Protein AF-A0A257DEV6-F1 (afdb_monomer_lite)

pLDDT: mean 79.8, std 19.03, range [36.53, 98.0]

Structure (mmCIF, N/CA/C/O backbone):
data_AF-A0A257DEV6-F1
#
_entry.id   AF-A0A257DEV6-F1
#
loop_
_atom_site.group_PDB
_atom_site.id
_atom_site.type_symbol
_atom_site.label_atom_id
_atom_site.label_alt_id
_atom_site.label_comp_id
_atom_site.label_asym_id
_atom_site.label_entity_id
_atom_site.label_seq_id
_atom_site.pdbx_PDB_ins_code
_atom_site.Cartn_x
_atom_site.Cartn_y
_atom_site.Cartn_z
_atom_site.occupancy
_atom_site.B_iso_or_equiv
_atom_site.auth_seq_id
_atom_site.auth_comp_id
_atom_site.auth_asym_id
_atom_site.auth_atom_id
_atom_site.pdbx_PDB_model_num
ATOM 1 N N . MET A 1 1 ? -93.297 -7.953 161.880 1.00 49.50 1 MET A N 1
ATOM 2 C CA . MET A 1 1 ? -92.797 -9.109 161.094 1.00 49.50 1 MET A CA 1
ATOM 3 C C . MET A 1 1 ? -93.550 -9.162 159.768 1.00 49.50 1 MET A C 1
ATOM 5 O O . MET A 1 1 ? -94.759 -8.985 159.812 1.00 49.50 1 MET A O 1
ATOM 9 N N . LYS A 1 2 ? -92.845 -9.468 158.661 1.00 44.66 2 LYS A N 1
ATOM 10 C CA . LYS A 1 2 ? -93.321 -9.728 157.274 1.00 44.66 2 LYS A CA 1
ATOM 11 C C . LYS A 1 2 ? -93.227 -8.573 156.246 1.00 44.66 2 LYS A C 1
ATOM 13 O O . LYS A 1 2 ? -94.240 -8.222 155.668 1.00 44.66 2 LYS A O 1
ATOM 18 N N . SER A 1 3 ? -92.014 -8.096 155.922 1.00 49.62 3 SER A N 1
ATOM 19 C CA . SER A 1 3 ? -91.772 -7.323 154.674 1.00 49.62 3 SER A CA 1
ATOM 20 C C . SER A 1 3 ? -90.394 -7.557 154.021 1.00 49.62 3 SER A C 1
ATOM 22 O O . SER A 1 3 ? -89.829 -6.642 153.441 1.00 49.62 3 SER A O 1
ATOM 24 N N . VAL A 1 4 ? -89.822 -8.771 154.092 1.00 53.00 4 VAL A N 1
ATOM 25 C CA . VAL A 1 4 ? -88.468 -9.063 153.537 1.00 53.00 4 VAL A CA 1
ATOM 26 C C . VAL A 1 4 ? -88.481 -10.173 152.463 1.00 53.00 4 VAL A C 1
ATOM 28 O O . VAL A 1 4 ? -87.459 -10.765 152.155 1.00 53.00 4 VAL A O 1
ATOM 31 N N . ARG A 1 5 ? -89.633 -10.501 151.857 1.00 55.12 5 ARG A N 1
ATOM 32 C CA . ARG A 1 5 ? -89.744 -11.637 150.903 1.00 55.12 5 ARG A CA 1
ATOM 33 C C . ARG A 1 5 ? -90.097 -11.276 149.455 1.00 55.12 5 ARG A C 1
ATOM 35 O O . ARG A 1 5 ? -90.443 -12.172 148.697 1.00 55.12 5 ARG A O 1
ATOM 42 N N . THR A 1 6 ? -89.980 -10.016 149.038 1.00 52.88 6 THR A N 1
ATOM 43 C CA . THR A 1 6 ? -90.336 -9.598 147.661 1.00 52.88 6 THR A CA 1
ATOM 44 C C . THR A 1 6 ? -89.173 -9.071 146.814 1.00 52.88 6 THR A C 1
ATOM 46 O O . THR A 1 6 ? -89.377 -8.770 145.646 1.00 52.88 6 THR A O 1
ATOM 49 N N . TRP A 1 7 ? -87.944 -9.024 147.338 1.00 49.25 7 TRP A N 1
ATOM 50 C CA . TRP A 1 7 ? -86.790 -8.420 146.644 1.00 49.25 7 TRP A CA 1
ATOM 51 C C . TRP A 1 7 ? -85.797 -9.421 146.023 1.00 49.25 7 TRP A C 1
ATOM 53 O O . TRP A 1 7 ? -84.744 -9.021 145.541 1.00 49.25 7 TRP A O 1
ATOM 63 N N . ALA A 1 8 ? -86.113 -10.721 146.009 1.00 49.44 8 ALA A N 1
ATOM 64 C CA . ALA A 1 8 ? -85.216 -11.762 145.483 1.00 49.44 8 ALA A CA 1
ATOM 65 C C . ALA A 1 8 ? -85.619 -12.312 144.098 1.00 49.44 8 ALA A C 1
ATOM 67 O O . ALA A 1 8 ? -84.900 -13.131 143.537 1.00 49.44 8 ALA A O 1
ATOM 68 N N . LEU A 1 9 ? -86.753 -11.880 143.533 1.00 49.94 9 LEU A N 1
ATOM 69 C CA . LEU A 1 9 ? -87.308 -12.455 142.295 1.00 49.94 9 LEU A CA 1
ATOM 70 C C . LEU A 1 9 ? -87.088 -11.605 141.033 1.00 49.94 9 LEU A C 1
ATOM 72 O O . LEU A 1 9 ? -87.397 -12.064 139.941 1.00 49.94 9 LEU A O 1
ATOM 76 N N . THR A 1 10 ? -86.508 -10.409 141.142 1.00 50.47 10 THR A N 1
ATOM 77 C CA . THR A 1 10 ? -86.273 -9.516 139.988 1.00 50.47 10 THR A CA 1
ATOM 78 C C . THR A 1 10 ? -84.844 -9.553 139.435 1.00 50.47 10 THR A C 1
ATOM 80 O O . THR A 1 10 ? -84.596 -8.999 138.369 1.00 50.47 10 THR A O 1
ATOM 83 N N . LEU A 1 11 ? -83.906 -10.253 140.084 1.00 47.25 11 LEU A N 1
ATOM 84 C CA . LEU A 1 11 ? -82.509 -10.374 139.624 1.00 47.25 11 LEU A CA 1
ATOM 85 C C . LEU A 1 11 ? -82.233 -11.608 138.742 1.00 47.25 11 LEU A C 1
ATOM 87 O O . LEU A 1 11 ? -81.140 -11.758 138.207 1.00 47.25 11 LEU A O 1
ATOM 91 N N . MET A 1 12 ? -83.236 -12.465 138.532 1.00 46.38 12 MET A N 1
ATOM 92 C CA . MET A 1 12 ? -83.141 -13.718 137.765 1.00 46.38 12 MET A CA 1
ATOM 93 C C . MET A 1 12 ? -83.789 -13.604 136.369 1.00 46.38 12 MET A C 1
ATOM 95 O O . MET A 1 12 ? -84.330 -14.569 135.848 1.00 46.38 12 MET A O 1
ATOM 99 N N . ALA A 1 13 ? -83.771 -12.412 135.762 1.00 48.38 13 ALA A N 1
ATOM 100 C CA . ALA A 1 13 ? -84.299 -12.179 134.408 1.00 48.38 13 ALA A CA 1
ATOM 101 C C . ALA A 1 13 ? -83.285 -11.542 133.434 1.00 48.38 13 ALA A C 1
ATOM 103 O O . ALA A 1 13 ? -83.572 -11.423 132.248 1.00 48.38 13 ALA A O 1
ATOM 104 N N . VAL A 1 14 ? -82.081 -11.171 133.892 1.00 51.19 14 VAL A N 1
ATOM 105 C CA . VAL A 1 14 ? -81.085 -10.451 133.065 1.00 51.19 14 VAL A CA 1
ATOM 106 C C . VAL A 1 14 ? -79.976 -11.364 132.509 1.00 51.19 14 VAL A C 1
ATOM 108 O O . VAL A 1 14 ? -79.280 -10.991 131.573 1.00 51.19 14 VAL A O 1
ATOM 111 N N . VAL A 1 15 ? -79.839 -12.605 132.990 1.00 51.75 15 VAL A N 1
ATOM 112 C CA . VAL A 1 15 ? -78.738 -13.503 132.569 1.00 51.75 15 VAL A CA 1
ATOM 113 C C . VAL A 1 15 ? -79.081 -14.372 131.343 1.00 51.75 15 VAL A C 1
ATOM 115 O O . VAL A 1 15 ? -78.189 -14.937 130.720 1.00 51.75 15 VAL A O 1
ATOM 118 N N . VAL A 1 16 ? -80.345 -14.434 130.910 1.00 51.66 16 VAL A N 1
ATOM 119 C CA . VAL A 1 16 ? -80.763 -15.306 129.787 1.00 51.66 16 VAL A CA 1
ATOM 120 C C . VAL A 1 16 ? -80.685 -14.618 128.410 1.00 51.66 16 VAL A C 1
ATOM 122 O O . VAL A 1 16 ? -80.772 -15.286 127.386 1.00 51.66 16 VAL A O 1
ATOM 125 N N . PHE A 1 17 ? -80.428 -13.307 128.338 1.00 46.69 17 PHE A N 1
ATOM 126 C CA . PHE A 1 17 ? -80.389 -12.581 127.056 1.00 46.69 17 PHE A CA 1
ATOM 127 C C . PHE A 1 17 ? -78.996 -12.427 126.412 1.00 46.69 17 PHE A C 1
ATOM 129 O O . PHE A 1 17 ? -78.901 -11.870 125.321 1.00 46.69 17 PHE A O 1
ATOM 136 N N . LEU A 1 18 ? -77.914 -12.934 127.023 1.00 51.28 18 LEU A N 1
ATOM 137 C CA . LEU A 1 18 ? -76.540 -12.717 126.526 1.00 51.28 18 LEU A CA 1
ATOM 138 C C . LEU A 1 18 ? -75.912 -13.875 125.721 1.00 51.28 18 LEU A C 1
ATOM 140 O O . LEU A 1 18 ? -74.763 -13.758 125.304 1.00 51.28 18 LEU A O 1
ATOM 144 N N . THR A 1 19 ? -76.620 -14.978 125.452 1.00 51.41 19 THR A N 1
ATOM 145 C CA . THR A 1 19 ? -76.015 -16.176 124.819 1.00 51.41 19 THR A CA 1
ATOM 146 C C . THR A 1 19 ? -76.490 -16.503 123.397 1.00 51.41 19 THR A C 1
ATOM 148 O O . THR A 1 19 ? -76.029 -17.487 122.827 1.00 51.41 19 THR A O 1
ATOM 151 N N . SER A 1 20 ? -77.322 -15.675 122.753 1.00 50.47 20 SER A N 1
ATOM 152 C CA . SER A 1 20 ? -77.795 -15.934 121.371 1.00 50.47 20 SER A CA 1
ATOM 153 C C . SER A 1 20 ? -76.992 -15.244 120.249 1.00 50.47 20 SER A C 1
ATOM 155 O O . SER A 1 20 ? -77.448 -15.188 119.112 1.00 50.47 20 SER A O 1
ATOM 157 N N . GLY A 1 21 ? -75.784 -14.736 120.525 1.00 48.59 21 GLY A N 1
ATOM 158 C CA . GLY A 1 21 ? -74.970 -13.991 119.545 1.00 48.59 21 GLY A CA 1
ATOM 159 C C . GLY A 1 21 ? -73.890 -14.775 118.780 1.00 48.59 21 GLY A C 1
ATOM 160 O O . GLY A 1 21 ? -73.241 -14.200 117.914 1.00 48.59 21 GLY A O 1
ATOM 161 N N . TYR A 1 22 ? -73.656 -16.061 119.066 1.00 50.44 22 TYR A N 1
ATOM 162 C CA . TYR A 1 22 ? -72.450 -16.767 118.581 1.00 50.44 22 TYR A CA 1
ATOM 163 C C . TYR A 1 22 ? -72.621 -17.591 117.289 1.00 50.44 22 TYR A C 1
ATOM 165 O O . TYR A 1 22 ? -71.693 -18.292 116.892 1.00 50.44 22 TYR A O 1
ATOM 173 N N . ALA A 1 23 ? -73.768 -17.522 116.605 1.00 48.78 23 ALA A N 1
ATOM 174 C CA . ALA A 1 23 ? -74.055 -18.397 115.457 1.00 48.78 23 ALA A CA 1
ATOM 175 C C . ALA A 1 23 ? -73.954 -17.737 114.063 1.00 48.78 23 ALA A C 1
ATOM 177 O O . ALA A 1 23 ? -73.998 -18.446 113.060 1.00 48.78 23 ALA A O 1
ATOM 178 N N . SER A 1 24 ? -73.789 -16.414 113.952 1.00 46.34 24 SER A N 1
ATOM 179 C CA . SER A 1 24 ? -73.726 -15.721 112.648 1.00 46.34 24 SER A CA 1
ATOM 180 C C . SER A 1 24 ? -72.309 -15.556 112.076 1.00 46.34 24 SER A C 1
ATOM 182 O O . SER A 1 24 ? -72.166 -15.442 110.858 1.00 46.34 24 SER A O 1
ATOM 184 N N . ALA A 1 25 ? -71.255 -15.662 112.892 1.00 48.34 25 ALA A N 1
ATOM 185 C CA . ALA A 1 25 ? -69.871 -15.427 112.455 1.00 48.34 25 ALA A CA 1
ATOM 186 C C . ALA A 1 25 ? -69.284 -16.520 111.527 1.00 48.34 25 ALA A C 1
ATOM 188 O O . ALA A 1 25 ? -68.349 -16.259 110.779 1.00 48.34 25 ALA A O 1
ATOM 189 N N . GLN A 1 26 ? -69.839 -17.740 111.511 1.00 47.81 26 GLN A N 1
ATOM 190 C CA . GLN A 1 26 ? -69.307 -18.854 110.699 1.00 47.81 26 GLN A CA 1
ATOM 191 C C . GLN A 1 26 ? -69.822 -18.890 109.245 1.00 47.81 26 GLN A C 1
ATOM 193 O O . GLN A 1 26 ? -69.318 -19.661 108.423 1.00 47.81 26 GLN A O 1
ATOM 198 N N . SER A 1 27 ? -70.838 -18.084 108.914 1.00 48.28 27 SER A N 1
ATOM 199 C CA . SER A 1 27 ? -71.457 -18.057 107.577 1.00 48.28 27 SER A CA 1
ATOM 200 C C . SER A 1 27 ? -70.894 -16.955 106.669 1.00 48.28 27 SER A C 1
ATOM 202 O O . SER A 1 27 ? -70.754 -17.172 105.462 1.00 48.28 27 SER A O 1
ATOM 204 N N . GLU A 1 28 ? -70.473 -15.825 107.246 1.00 51.00 28 GLU A N 1
ATOM 205 C CA . GLU A 1 28 ? -69.746 -14.766 106.534 1.00 51.00 28 GLU A CA 1
ATOM 206 C C . GLU A 1 28 ? -68.345 -15.223 106.111 1.00 51.00 28 GLU A C 1
ATOM 208 O O . GLU A 1 28 ? -67.922 -14.922 104.998 1.00 51.00 28 GLU A O 1
ATOM 213 N N . ASP A 1 29 ? -67.682 -16.062 106.909 1.00 54.97 29 ASP A N 1
ATOM 214 C CA . ASP A 1 29 ? -66.336 -16.574 106.620 1.00 54.97 29 ASP A CA 1
ATOM 215 C C . ASP A 1 29 ? -66.304 -17.475 105.362 1.00 54.97 29 ASP A C 1
ATOM 217 O O . ASP A 1 29 ? -65.410 -17.386 104.520 1.00 54.97 29 ASP A O 1
ATOM 221 N N . LYS A 1 30 ? -67.354 -18.285 105.137 1.00 58.78 30 LYS A N 1
ATOM 222 C CA . LYS A 1 30 ? -67.482 -19.143 103.937 1.00 58.78 30 LYS A CA 1
ATOM 223 C C . LYS A 1 30 ? -67.813 -18.355 102.665 1.00 58.78 30 LYS A C 1
ATOM 225 O O . LYS A 1 30 ? -67.391 -18.747 101.572 1.00 58.78 30 LYS A O 1
ATOM 230 N N . ASN A 1 31 ? -68.568 -17.261 102.781 1.00 62.38 31 ASN A N 1
ATOM 231 C CA . ASN A 1 31 ? -68.857 -16.364 101.659 1.00 62.38 31 ASN A CA 1
ATOM 232 C C . ASN A 1 31 ? -67.655 -15.463 101.338 1.00 62.38 31 ASN A C 1
ATOM 234 O O . ASN A 1 31 ? -67.338 -15.292 100.159 1.00 62.38 31 ASN A O 1
ATOM 238 N N . ALA A 1 32 ? -66.923 -14.998 102.354 1.00 63.12 32 ALA A N 1
ATOM 239 C CA . ALA A 1 32 ? -65.641 -14.315 102.204 1.00 63.12 32 ALA A CA 1
ATOM 240 C C . ALA A 1 32 ? -64.592 -15.225 101.540 1.00 63.12 32 ALA A C 1
ATOM 242 O O . ALA A 1 32 ? -63.923 -14.801 100.599 1.00 63.12 32 ALA A O 1
ATOM 243 N N . GLN A 1 33 ? -64.525 -16.511 101.907 1.00 68.38 33 GLN A N 1
ATOM 244 C CA . GLN A 1 33 ? -63.657 -17.493 101.242 1.00 68.38 33 GLN A CA 1
ATOM 245 C C . GLN A 1 33 ? -64.023 -17.733 99.771 1.00 68.38 33 GLN A C 1
ATOM 247 O O . GLN A 1 33 ? -63.140 -17.838 98.919 1.00 68.38 33 GLN A O 1
ATOM 252 N N . LYS A 1 34 ? -65.317 -17.811 99.430 1.00 70.38 34 LYS A N 1
ATOM 253 C CA . LYS A 1 34 ? -65.767 -17.964 98.032 1.00 70.38 34 LYS A CA 1
ATOM 254 C C . LYS A 1 34 ? -65.508 -16.705 97.198 1.00 70.38 34 LYS A C 1
ATOM 256 O O . LYS A 1 34 ? -65.122 -16.832 96.034 1.00 70.38 34 LYS A O 1
ATOM 261 N N . ALA A 1 35 ? -65.683 -15.515 97.775 1.00 74.50 35 ALA A N 1
ATOM 262 C CA . ALA A 1 35 ? -65.333 -14.244 97.143 1.00 74.50 35 ALA A CA 1
ATOM 263 C C . ALA A 1 35 ? -63.814 -14.127 96.926 1.00 74.50 35 ALA A C 1
ATOM 265 O O . ALA A 1 35 ? -63.382 -13.812 95.818 1.00 74.50 35 ALA A O 1
ATOM 266 N N . ALA A 1 36 ? -63.006 -14.506 97.921 1.00 75.88 36 ALA A N 1
ATOM 267 C CA . ALA A 1 36 ? -61.549 -14.562 97.814 1.00 75.88 36 ALA A CA 1
ATOM 268 C C . ALA A 1 36 ? -61.076 -15.568 96.748 1.00 75.88 36 ALA A C 1
ATOM 270 O O . ALA A 1 36 ? -60.164 -15.267 95.982 1.00 75.88 36 ALA A O 1
ATOM 271 N N . ARG A 1 37 ? -61.731 -16.731 96.621 1.00 78.12 37 ARG A N 1
ATOM 272 C CA . ARG A 1 37 ? -61.402 -17.742 95.599 1.00 78.12 37 ARG A CA 1
ATOM 273 C C . ARG A 1 37 ? -61.748 -17.285 94.176 1.00 78.12 37 ARG A C 1
ATOM 275 O O . ARG A 1 37 ? -60.984 -17.549 93.253 1.00 78.12 37 ARG A O 1
ATOM 282 N N . ARG A 1 38 ? -62.865 -16.571 93.982 1.00 78.81 38 ARG A N 1
ATOM 283 C CA . ARG A 1 38 ? -63.210 -15.938 92.690 1.00 78.81 38 ARG A CA 1
ATOM 284 C C . ARG A 1 38 ? -62.251 -14.800 92.342 1.00 78.81 38 ARG A C 1
ATOM 286 O O . ARG A 1 38 ? -61.818 -14.722 91.197 1.00 78.81 38 ARG A O 1
ATOM 293 N N . ALA A 1 39 ? -61.875 -13.982 93.326 1.00 81.88 39 ALA A N 1
ATOM 294 C CA . ALA A 1 39 ? -60.873 -12.936 93.155 1.00 81.88 39 ALA A CA 1
ATOM 295 C C . ALA A 1 39 ? -59.497 -13.524 92.794 1.00 81.88 39 ALA A C 1
ATOM 297 O O . ALA A 1 39 ? -58.850 -13.027 91.879 1.00 81.88 39 ALA A O 1
ATOM 298 N N . GLN A 1 40 ? -59.082 -14.631 93.425 1.00 84.00 40 GLN A N 1
ATOM 299 C CA . GLN A 1 40 ? -57.857 -15.354 93.064 1.00 84.00 40 GLN A CA 1
ATOM 300 C C . GLN A 1 40 ? -57.897 -15.905 91.635 1.00 84.00 40 GLN A C 1
ATOM 302 O O . GLN A 1 40 ? -56.926 -15.725 90.907 1.00 84.00 40 GLN A O 1
ATOM 307 N N . LEU A 1 41 ? -59.005 -16.527 91.213 1.00 86.00 41 LEU A N 1
ATOM 308 C CA . LEU A 1 41 ? -59.167 -17.031 89.842 1.00 86.00 41 LEU A CA 1
ATOM 309 C C . LEU A 1 41 ? -59.136 -15.897 88.807 1.00 86.00 41 LEU A C 1
ATOM 311 O O . LEU A 1 41 ? -58.466 -16.024 87.785 1.00 86.00 41 LEU A O 1
ATOM 315 N N . GLN A 1 42 ? -59.787 -14.762 89.090 1.00 86.00 42 GLN A N 1
ATOM 316 C CA . GLN A 1 42 ? -59.699 -13.568 88.245 1.00 86.00 42 GLN A CA 1
ATOM 317 C C . GLN A 1 42 ? -58.262 -13.042 88.171 1.00 86.00 42 GLN A C 1
ATOM 319 O O . GLN A 1 42 ? -57.763 -12.813 87.073 1.00 86.00 42 GLN A O 1
ATOM 324 N N . MET A 1 43 ? -57.555 -12.941 89.300 1.00 85.31 43 MET A N 1
ATOM 325 C CA . MET A 1 43 ? -56.143 -12.538 89.334 1.00 85.31 43 MET A CA 1
ATOM 326 C C . MET A 1 43 ? -55.244 -13.499 88.546 1.00 85.31 43 MET A C 1
ATOM 328 O O . MET A 1 43 ? -54.293 -13.062 87.901 1.00 85.31 43 MET A O 1
ATOM 332 N N . GLN A 1 44 ? -55.537 -14.801 88.588 1.00 87.62 44 GLN A N 1
ATOM 333 C CA . GLN A 1 44 ? -54.799 -15.828 87.857 1.00 87.62 44 GLN A CA 1
ATOM 334 C C . GLN A 1 44 ? -55.039 -15.710 86.346 1.00 87.62 44 GLN A C 1
ATOM 336 O O . GLN A 1 44 ? -54.072 -15.678 85.592 1.00 87.62 44 GLN A O 1
ATOM 341 N N . SER A 1 45 ? -56.294 -15.526 85.918 1.00 88.38 45 SER A N 1
ATOM 342 C CA . SER A 1 45 ? -56.644 -15.290 84.508 1.00 88.38 45 SER A CA 1
ATOM 343 C C . SER A 1 45 ? -56.058 -13.983 83.965 1.00 88.38 45 SER A C 1
ATOM 345 O O . SER A 1 45 ? -55.542 -13.955 82.853 1.00 88.38 45 SER A O 1
ATOM 347 N N . LEU A 1 46 ? -56.042 -12.917 84.773 1.00 87.38 46 LEU A N 1
ATOM 348 C CA . LEU A 1 46 ? -55.470 -11.628 84.392 1.00 87.38 46 LEU A CA 1
ATOM 349 C C . LEU A 1 46 ? -53.941 -11.708 84.299 1.00 87.38 46 LEU A C 1
ATOM 351 O O . LEU A 1 46 ? -53.353 -11.154 83.377 1.00 87.38 46 LEU A O 1
ATOM 355 N N . ARG A 1 47 ? -53.286 -12.450 85.205 1.00 88.81 47 ARG A N 1
ATOM 356 C CA . ARG A 1 47 ? -51.849 -12.758 85.098 1.00 88.81 47 ARG A CA 1
ATOM 357 C C . ARG A 1 47 ? -51.530 -13.534 83.824 1.00 88.81 47 ARG A C 1
ATOM 359 O O . ARG A 1 47 ? -50.541 -13.217 83.174 1.00 88.81 47 ARG A O 1
ATOM 366 N N . GLN A 1 48 ? -52.364 -14.505 83.465 1.00 91.81 48 GLN A N 1
ATOM 367 C CA . GLN A 1 48 ? -52.210 -15.288 82.240 1.00 91.81 48 GLN A CA 1
ATOM 368 C C . GLN A 1 48 ? -52.366 -14.400 80.996 1.00 91.81 48 GLN A C 1
ATOM 370 O O . GLN A 1 48 ? -51.510 -14.416 80.119 1.00 91.81 48 GLN A O 1
ATOM 375 N N . GLN A 1 49 ? -53.370 -13.520 80.987 1.00 91.12 49 GLN A N 1
ATOM 376 C CA . GLN A 1 49 ? -53.613 -12.567 79.902 1.00 91.12 49 GLN A CA 1
ATOM 377 C C . GLN A 1 49 ? -52.490 -11.519 79.770 1.00 91.12 49 GLN A C 1
ATOM 379 O O . GLN A 1 49 ? -52.115 -11.148 78.660 1.00 91.12 49 GLN A O 1
ATOM 384 N N . VAL A 1 50 ? -51.901 -11.068 80.886 1.00 91.31 50 VAL A N 1
ATOM 385 C CA . VAL A 1 50 ? -50.717 -10.189 80.877 1.00 91.31 50 VAL A CA 1
ATOM 386 C C . VAL A 1 50 ? -49.487 -10.923 80.343 1.00 91.31 50 VAL A C 1
ATOM 388 O O . VAL A 1 50 ? -48.739 -10.333 79.566 1.00 91.31 50 VAL A O 1
ATOM 391 N N . GLN A 1 51 ? -49.283 -12.194 80.704 1.00 92.12 51 GLN A N 1
ATOM 392 C CA . GLN A 1 51 ? -48.187 -13.002 80.160 1.00 92.12 51 GLN A CA 1
ATOM 393 C C . GLN A 1 51 ? -48.345 -13.249 78.655 1.00 92.12 51 GLN A C 1
ATOM 395 O O . GLN A 1 51 ? -47.383 -13.075 77.912 1.00 92.12 51 GLN A O 1
ATOM 400 N N . GLU A 1 52 ? -49.548 -13.582 78.184 1.00 91.81 52 GLU A N 1
ATOM 401 C CA . GLU A 1 52 ? -49.841 -13.747 76.755 1.00 91.81 52 GLU A CA 1
ATOM 402 C C . GLU A 1 52 ? -49.659 -12.435 75.984 1.00 91.81 52 GLU A C 1
ATOM 404 O O . GLU A 1 52 ? -49.036 -12.422 74.924 1.00 91.81 52 GLU A O 1
ATOM 409 N N . ALA A 1 53 ? -50.125 -11.309 76.533 1.00 90.88 53 ALA A N 1
ATOM 410 C CA . ALA A 1 53 ? -49.931 -9.996 75.926 1.00 90.88 53 ALA A CA 1
ATOM 411 C C . ALA A 1 53 ? -48.451 -9.570 75.909 1.00 90.88 53 ALA A C 1
ATOM 413 O O . ALA A 1 53 ? -48.005 -8.963 74.936 1.00 90.88 53 ALA A O 1
ATOM 414 N N . GLN A 1 54 ? -47.674 -9.892 76.950 1.00 90.94 54 GLN A N 1
ATOM 415 C CA . GLN A 1 54 ? -46.225 -9.667 76.968 1.00 90.94 54 GLN A CA 1
ATOM 416 C C . GLN A 1 54 ? -45.505 -10.545 75.939 1.00 90.94 54 GLN A C 1
ATOM 418 O O . GLN A 1 54 ? -44.661 -10.034 75.207 1.00 90.94 54 GLN A O 1
ATOM 423 N N . ALA A 1 55 ? -45.873 -11.823 75.819 1.00 92.31 55 ALA A N 1
ATOM 424 C CA . ALA A 1 55 ? -45.318 -12.725 74.812 1.00 92.31 55 ALA A CA 1
ATOM 425 C C . ALA A 1 55 ? -45.670 -12.279 73.382 1.00 92.31 55 ALA A C 1
ATOM 427 O O . ALA A 1 55 ? -44.811 -12.286 72.503 1.00 92.31 55 ALA A O 1
ATOM 428 N N . ALA A 1 56 ? -46.905 -11.825 73.148 1.00 92.38 56 ALA A N 1
ATOM 429 C CA . ALA A 1 56 ? -47.333 -11.2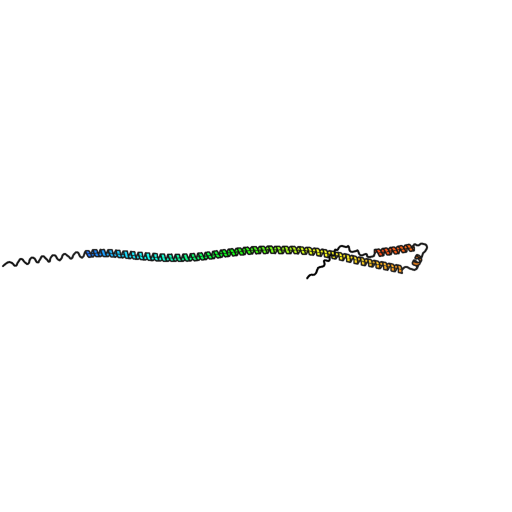88 71.860 1.00 92.38 56 ALA A CA 1
ATOM 430 C C . ALA A 1 56 ? -46.599 -9.985 71.505 1.00 92.38 56 ALA A C 1
ATOM 432 O O . ALA A 1 56 ? -46.172 -9.823 70.364 1.00 92.38 56 ALA A O 1
ATOM 433 N N . LYS A 1 57 ? -46.394 -9.078 72.471 1.00 92.31 57 LYS A N 1
ATOM 434 C CA . LYS A 1 57 ? -45.581 -7.867 72.267 1.00 92.31 57 LYS A CA 1
ATOM 435 C C . LYS A 1 57 ? -44.130 -8.205 71.944 1.00 92.31 57 LYS A C 1
ATOM 437 O O . LYS A 1 57 ? -43.615 -7.685 70.963 1.00 92.31 57 LYS A O 1
ATOM 442 N N . ALA A 1 58 ? -43.517 -9.115 72.701 1.00 93.19 58 ALA A N 1
ATOM 443 C CA . ALA A 1 58 ? -42.153 -9.566 72.441 1.00 93.19 58 ALA A CA 1
ATOM 444 C C . ALA A 1 58 ? -42.017 -10.201 71.047 1.00 93.19 58 ALA A C 1
ATOM 446 O O . ALA A 1 58 ? -41.041 -9.945 70.349 1.00 93.19 58 ALA A O 1
ATOM 447 N N . LYS A 1 59 ? -43.019 -10.973 70.604 1.00 94.56 59 LYS A N 1
ATOM 448 C CA . LYS A 1 59 ? -43.044 -11.552 69.256 1.00 94.56 59 LYS A CA 1
ATOM 449 C C . LYS A 1 59 ? -43.161 -10.482 68.168 1.00 94.56 59 LYS A C 1
ATOM 451 O O . LYS A 1 59 ? -42.397 -10.512 67.218 1.00 94.56 59 LYS A O 1
ATOM 456 N N . VAL A 1 60 ? -44.056 -9.504 68.324 1.00 94.50 60 VAL A N 1
ATOM 457 C CA . VAL A 1 60 ? -44.202 -8.400 67.358 1.00 94.50 60 VAL A CA 1
ATOM 458 C C . VAL A 1 60 ? -42.954 -7.513 67.315 1.00 94.50 60 VAL A C 1
ATOM 460 O O . VAL A 1 60 ? -42.587 -7.033 66.248 1.00 94.50 60 VAL A O 1
ATOM 463 N N . GLU A 1 61 ? -42.297 -7.277 68.451 1.00 93.50 61 GLU A N 1
ATOM 464 C CA . GLU A 1 61 ? -41.024 -6.549 68.499 1.00 93.50 61 GLU A CA 1
ATOM 465 C C . GLU A 1 61 ? -39.898 -7.332 67.810 1.00 93.50 61 GLU A C 1
ATOM 467 O O . GLU A 1 61 ? -39.130 -6.733 67.058 1.00 93.50 61 GLU A O 1
ATOM 472 N N . ALA A 1 62 ? -39.847 -8.657 67.985 1.00 94.44 62 ALA A N 1
ATOM 473 C CA . ALA A 1 62 ? -38.918 -9.523 67.260 1.00 94.44 62 ALA A CA 1
ATOM 474 C C . ALA A 1 62 ? -39.192 -9.524 65.745 1.00 94.44 62 ALA A C 1
ATOM 476 O O . ALA A 1 62 ? -38.270 -9.301 64.964 1.00 94.44 62 ALA A O 1
ATOM 477 N N . ASP A 1 63 ? -40.454 -9.674 65.331 1.00 93.94 63 ASP A N 1
ATOM 478 C CA . ASP A 1 63 ? -40.856 -9.664 63.919 1.00 93.94 63 ASP A CA 1
ATOM 479 C C . ASP A 1 63 ? -40.556 -8.305 63.258 1.00 93.94 63 ASP A C 1
ATOM 481 O O . ASP A 1 63 ? -40.112 -8.251 62.112 1.00 93.94 63 ASP A O 1
ATOM 485 N N . LYS A 1 64 ? -40.750 -7.186 63.976 1.00 94.38 64 LYS A N 1
ATOM 486 C CA . LYS A 1 64 ? -40.368 -5.846 63.497 1.00 94.38 64 LYS A CA 1
ATOM 487 C C . LYS A 1 64 ? -38.862 -5.709 63.328 1.00 94.38 64 LYS A C 1
ATOM 489 O O . LYS A 1 64 ? -38.427 -5.230 62.288 1.00 94.38 64 LYS A O 1
ATOM 494 N N . ALA A 1 65 ? -38.080 -6.145 64.314 1.00 95.38 65 ALA A N 1
ATOM 495 C CA . ALA A 1 65 ? -36.625 -6.106 64.222 1.00 95.38 65 ALA A CA 1
ATOM 496 C C . ALA A 1 65 ? -36.109 -6.958 63.049 1.00 95.38 65 ALA A C 1
ATOM 498 O O . ALA A 1 65 ? -35.179 -6.552 62.352 1.00 95.38 65 ALA A O 1
ATOM 499 N N . GLU A 1 66 ? -36.732 -8.110 62.791 1.00 96.00 66 GLU A N 1
ATOM 500 C CA . GLU A 1 66 ? -36.388 -8.969 61.660 1.00 96.00 66 GLU A CA 1
ATOM 501 C C . GLU A 1 66 ? -36.795 -8.353 60.312 1.00 96.00 66 GLU A C 1
ATOM 503 O O . GLU A 1 66 ? -35.997 -8.352 59.375 1.00 96.00 66 GLU A O 1
ATOM 508 N N . LEU A 1 67 ? -37.988 -7.758 60.214 1.00 95.12 67 LEU A N 1
ATOM 509 C CA . LEU A 1 67 ? -38.429 -7.032 59.019 1.00 95.12 67 LEU A CA 1
ATOM 510 C C . LEU A 1 67 ? -37.550 -5.809 58.728 1.00 95.12 67 LEU A C 1
ATOM 512 O O . LEU A 1 67 ? -37.170 -5.606 57.576 1.00 95.12 67 LEU A O 1
ATOM 516 N N . ASP A 1 68 ? -37.175 -5.031 59.746 1.00 95.12 68 ASP A N 1
ATOM 517 C CA . ASP A 1 68 ? -36.257 -3.896 59.598 1.00 95.12 68 ASP A CA 1
ATOM 518 C C . ASP A 1 68 ? -34.868 -4.366 59.138 1.00 95.12 68 ASP A C 1
ATOM 520 O O . ASP A 1 68 ? -34.266 -3.759 58.246 1.00 95.12 68 ASP A O 1
ATOM 524 N N . ALA A 1 69 ? -34.376 -5.494 59.667 1.00 96.06 69 ALA A N 1
ATOM 525 C CA . ALA A 1 69 ? -33.127 -6.104 59.214 1.00 96.06 69 ALA A CA 1
ATOM 526 C C . ALA A 1 69 ? -33.209 -6.573 57.749 1.00 96.06 69 ALA A C 1
ATOM 528 O O . ALA A 1 69 ? -32.279 -6.339 56.971 1.00 96.06 69 ALA A O 1
ATOM 529 N N . GLN A 1 70 ? -34.324 -7.185 57.339 1.00 95.81 70 GLN A N 1
ATOM 530 C CA . GLN A 1 70 ? -34.555 -7.593 55.951 1.00 95.81 70 GLN A CA 1
ATOM 531 C C . GLN A 1 70 ? -34.671 -6.388 55.008 1.00 95.81 70 GLN A C 1
ATOM 533 O O . GLN A 1 70 ? -34.106 -6.416 53.913 1.00 95.81 70 GLN A O 1
ATOM 538 N N . LEU A 1 71 ? -35.347 -5.315 55.424 1.00 95.06 71 LEU A N 1
ATOM 539 C CA . LEU A 1 71 ? -35.506 -4.096 54.630 1.00 95.06 71 LEU A CA 1
ATOM 540 C C . LEU A 1 71 ? -34.166 -3.371 54.452 1.00 95.06 71 LEU A C 1
ATOM 542 O O . LEU A 1 71 ? -33.837 -2.933 53.346 1.00 95.06 71 LEU A O 1
ATOM 546 N N . ALA A 1 72 ? -33.348 -3.311 55.507 1.00 96.00 72 ALA A N 1
ATOM 547 C CA . ALA A 1 72 ? -31.985 -2.795 55.438 1.00 96.00 72 ALA A CA 1
ATOM 548 C C . ALA A 1 72 ? -31.106 -3.637 54.496 1.00 96.00 72 ALA A C 1
ATOM 550 O O . ALA A 1 72 ? -30.401 -3.083 53.648 1.00 96.00 72 ALA A O 1
ATOM 551 N N . ALA A 1 73 ? -31.192 -4.969 54.582 1.00 96.19 73 ALA A N 1
ATOM 552 C CA . ALA A 1 73 ? -30.459 -5.875 53.700 1.00 96.19 73 ALA A CA 1
ATOM 553 C C . ALA A 1 73 ? -30.888 -5.732 52.229 1.00 96.19 73 ALA A C 1
ATOM 555 O O . ALA A 1 73 ? -30.028 -5.631 51.351 1.00 96.19 73 ALA A O 1
ATOM 556 N N . GLN A 1 74 ? -32.194 -5.659 51.947 1.00 95.75 74 GLN A N 1
ATOM 557 C CA . GLN A 1 74 ? -32.701 -5.430 50.591 1.00 95.75 74 GLN A CA 1
ATOM 558 C C . GLN A 1 74 ? -32.298 -4.058 50.052 1.00 95.75 74 GLN A C 1
ATOM 560 O O . GLN A 1 74 ? -31.874 -3.964 48.903 1.00 95.75 74 GLN A O 1
ATOM 565 N N . THR A 1 75 ? -32.352 -3.006 50.870 1.00 96.31 75 THR A N 1
ATOM 566 C CA . THR A 1 75 ? -31.915 -1.659 50.464 1.00 96.31 75 THR A CA 1
ATOM 567 C C . THR A 1 75 ? -30.426 -1.652 50.115 1.00 96.31 75 THR A C 1
ATOM 569 O O . THR A 1 75 ? -30.021 -1.083 49.100 1.00 96.31 75 THR A O 1
ATOM 572 N N . GLN A 1 76 ? -29.600 -2.350 50.901 1.00 96.31 76 GLN A N 1
ATOM 573 C CA . GLN A 1 76 ? -28.176 -2.494 50.609 1.00 96.31 76 GLN A CA 1
ATOM 574 C C . GLN A 1 76 ? -27.927 -3.297 49.321 1.00 96.31 76 GLN A C 1
ATOM 576 O O . GLN A 1 76 ? -27.046 -2.940 48.536 1.00 96.31 76 GLN A O 1
ATOM 581 N N . GLN A 1 77 ? -28.686 -4.370 49.080 1.00 95.75 77 GLN A N 1
ATOM 582 C CA . GLN A 1 77 ? -28.599 -5.146 47.840 1.00 95.75 77 GLN A CA 1
ATOM 583 C C . GLN A 1 77 ? -29.042 -4.328 46.624 1.00 95.75 77 GLN A C 1
ATOM 585 O O . GLN A 1 77 ? -28.338 -4.333 45.617 1.00 95.75 77 GLN A O 1
ATOM 590 N N . ALA A 1 78 ? -30.142 -3.580 46.726 1.00 95.44 78 ALA A N 1
ATOM 591 C CA . ALA A 1 78 ? -30.622 -2.693 45.672 1.00 95.44 78 ALA A CA 1
ATOM 592 C C . ALA A 1 78 ? -29.581 -1.619 45.325 1.00 95.44 78 ALA A C 1
ATOM 594 O O . ALA A 1 78 ? -29.295 -1.414 44.149 1.00 95.44 78 ALA A O 1
ATOM 595 N N . GLY A 1 79 ? -28.937 -1.010 46.330 1.00 96.69 79 GLY A N 1
ATOM 596 C CA . GLY A 1 79 ? -27.840 -0.062 46.109 1.00 96.69 79 GLY A CA 1
ATOM 597 C C . GLY A 1 79 ? -26.646 -0.692 45.382 1.00 96.69 79 GLY A C 1
ATOM 598 O O . GLY A 1 79 ? -26.158 -0.143 44.398 1.00 96.69 79 GLY A O 1
ATOM 599 N N . ARG A 1 80 ? -26.220 -1.895 45.795 1.00 96.81 80 ARG A N 1
ATOM 600 C CA . ARG A 1 80 ? -25.133 -2.629 45.117 1.00 96.81 80 ARG A CA 1
ATOM 601 C C . ARG A 1 80 ? -25.486 -3.005 43.678 1.00 96.81 80 ARG A C 1
ATOM 603 O O . ARG A 1 80 ? -24.613 -2.961 42.813 1.00 96.81 80 ARG A O 1
ATOM 610 N N . LEU A 1 81 ? -26.734 -3.401 43.429 1.00 96.31 81 LEU A N 1
ATOM 611 C CA . LEU A 1 81 ? -27.221 -3.732 42.091 1.00 96.31 81 LEU A CA 1
ATOM 612 C C . LEU A 1 81 ? -27.296 -2.488 41.202 1.00 96.31 81 LEU A C 1
ATOM 614 O O . LEU A 1 81 ? -26.874 -2.567 40.051 1.00 96.31 81 LEU A O 1
ATOM 618 N N . ASP A 1 82 ? -27.749 -1.345 41.723 1.00 96.81 82 ASP A N 1
ATOM 619 C CA . ASP A 1 82 ? -27.771 -0.081 40.975 1.00 96.81 82 ASP A CA 1
ATOM 620 C C . ASP A 1 82 ? -26.348 0.378 40.619 1.00 96.81 82 ASP A C 1
ATOM 622 O O . ASP A 1 82 ? -26.061 0.698 39.465 1.00 96.81 82 ASP A O 1
ATOM 626 N N . ASP A 1 83 ? -25.408 0.297 41.566 1.00 97.00 83 ASP A N 1
ATOM 627 C CA . ASP A 1 83 ? -23.992 0.587 41.313 1.00 97.00 83 ASP A CA 1
ATOM 628 C C . ASP A 1 83 ? -23.383 -0.359 40.267 1.00 97.00 83 ASP A C 1
ATOM 630 O O . ASP A 1 83 ? -22.625 0.070 39.390 1.00 97.00 83 ASP A O 1
ATOM 634 N N . ALA A 1 84 ? -23.712 -1.652 40.333 1.00 96.56 84 ALA A N 1
ATOM 635 C CA . ALA A 1 84 ? -23.273 -2.636 39.350 1.00 96.56 84 ALA A CA 1
ATOM 636 C C . ALA A 1 84 ? -23.867 -2.351 37.961 1.00 96.56 84 ALA A C 1
ATOM 638 O O . ALA A 1 84 ? -23.139 -2.411 36.970 1.00 96.56 84 ALA A O 1
ATOM 639 N N . LEU A 1 85 ? -25.147 -1.974 37.880 1.00 96.62 85 LEU A N 1
ATOM 640 C CA . LEU A 1 85 ? -25.826 -1.608 36.635 1.00 96.62 85 LEU A CA 1
ATOM 641 C C . LEU A 1 85 ? -25.216 -0.342 36.015 1.00 96.62 85 LEU A C 1
ATOM 643 O O . LEU A 1 85 ? -24.955 -0.293 34.809 1.00 96.62 85 LEU A O 1
ATOM 647 N N . ARG A 1 86 ? -24.922 0.678 36.829 1.00 97.12 86 ARG A N 1
ATOM 648 C CA . ARG A 1 86 ? -24.238 1.904 36.384 1.00 97.12 86 ARG A CA 1
ATOM 649 C C . ARG A 1 86 ? -22.847 1.605 35.832 1.00 97.12 86 ARG A C 1
ATOM 651 O O . ARG A 1 86 ? -22.493 2.100 34.765 1.00 97.12 86 ARG A O 1
ATOM 658 N N . LYS A 1 87 ? -22.073 0.748 36.502 1.00 97.12 87 LYS A N 1
ATOM 659 C CA . LYS A 1 87 ? -20.754 0.317 36.007 1.00 97.12 87 LYS A CA 1
ATOM 660 C C . LYS A 1 87 ? -20.865 -0.504 34.724 1.00 97.12 87 LYS A C 1
ATOM 662 O O . LYS A 1 87 ? -20.137 -0.239 33.772 1.00 97.12 87 LYS A O 1
ATOM 667 N N . ALA A 1 88 ? -21.788 -1.462 34.668 1.00 96.50 88 ALA A N 1
ATOM 668 C CA . ALA A 1 88 ? -21.996 -2.304 33.494 1.00 96.50 88 ALA A CA 1
ATOM 669 C C . ALA A 1 88 ? -22.434 -1.482 32.273 1.00 96.50 88 ALA A C 1
ATOM 671 O O . ALA A 1 88 ? -21.877 -1.648 31.190 1.00 96.50 88 ALA A O 1
ATOM 672 N N . SER A 1 89 ? -23.369 -0.546 32.451 1.00 96.81 89 SER A N 1
ATOM 673 C CA . SER A 1 89 ? -23.805 0.362 31.382 1.00 96.81 89 SER A CA 1
ATOM 674 C C . SER A 1 89 ? -22.701 1.328 30.941 1.00 96.81 89 SER A C 1
ATOM 676 O O . SER A 1 89 ? -22.552 1.573 29.744 1.00 96.81 89 SER A O 1
ATOM 678 N N . GLY A 1 90 ? -21.879 1.828 31.870 1.00 97.38 90 GLY A N 1
ATOM 679 C CA . GLY A 1 90 ? -20.682 2.609 31.548 1.00 97.38 90 GLY A CA 1
ATOM 680 C C . GLY A 1 90 ? -19.677 1.817 30.706 1.00 97.38 90 GLY A C 1
ATOM 681 O O . GLY A 1 90 ? -19.224 2.298 29.669 1.00 97.38 90 GLY A O 1
ATOM 682 N N . ASN A 1 91 ? -19.395 0.574 31.101 1.00 97.12 91 ASN A N 1
ATOM 683 C CA . ASN A 1 91 ? -18.490 -0.319 30.377 1.00 97.12 91 ASN A CA 1
ATOM 684 C C . ASN A 1 91 ? -19.026 -0.692 28.990 1.00 97.12 91 ASN A C 1
ATOM 686 O O . ASN A 1 91 ? -18.252 -0.744 28.036 1.00 97.12 91 ASN A O 1
ATOM 690 N N . LEU A 1 92 ? -20.338 -0.919 28.858 1.00 97.12 92 LEU A N 1
ATOM 691 C CA . LEU A 1 92 ? -20.967 -1.213 27.571 1.00 97.12 92 LEU A CA 1
ATOM 692 C C . LEU A 1 92 ? -20.803 -0.037 26.603 1.00 97.12 92 LEU A C 1
ATOM 694 O O . LEU A 1 92 ? -20.306 -0.230 25.498 1.00 97.12 92 LEU A O 1
ATOM 698 N N . ARG A 1 93 ? -21.105 1.189 27.049 1.00 97.19 93 ARG A N 1
ATOM 699 C CA . ARG A 1 93 ? -20.910 2.405 26.241 1.00 97.19 93 ARG A CA 1
ATOM 700 C C . ARG A 1 93 ? -19.447 2.609 25.855 1.00 97.19 93 ARG A C 1
ATOM 702 O O . ARG A 1 93 ? -19.154 2.926 24.707 1.00 97.19 93 ARG A O 1
ATOM 709 N N . ALA A 1 94 ? -18.518 2.403 26.789 1.00 97.06 94 ALA A N 1
ATOM 710 C CA . ALA A 1 94 ? -17.089 2.490 26.496 1.00 97.06 94 ALA A CA 1
ATOM 711 C C . ALA A 1 94 ? -16.658 1.444 25.452 1.00 97.06 94 ALA A C 1
ATOM 713 O O . ALA A 1 94 ? -15.897 1.758 24.538 1.00 97.06 94 ALA A O 1
ATOM 714 N N . SER A 1 95 ? -17.183 0.218 25.549 1.00 96.06 95 SER A N 1
ATOM 715 C CA . SER A 1 95 ? -16.922 -0.851 24.583 1.00 96.06 95 SER A CA 1
ATOM 716 C C . SER A 1 95 ? -17.500 -0.540 23.201 1.00 96.06 95 SER A C 1
ATOM 718 O O . SER A 1 95 ? -16.825 -0.762 22.199 1.00 96.06 95 SER A O 1
ATOM 720 N N . GLU A 1 96 ? -18.706 0.023 23.127 1.00 96.88 96 GLU A N 1
ATOM 721 C CA . GLU A 1 96 ? -19.326 0.463 21.872 1.00 96.88 96 GLU A CA 1
ATOM 722 C C . GLU A 1 96 ? -18.515 1.574 21.199 1.00 96.88 96 GLU A C 1
ATOM 724 O O . GLU A 1 96 ? -18.233 1.493 20.004 1.00 96.88 96 GLU A O 1
ATOM 729 N N . VAL A 1 97 ? -18.065 2.575 21.963 1.00 97.56 97 VAL A N 1
ATOM 730 C CA . VAL A 1 97 ? -17.190 3.639 21.447 1.00 97.56 97 VAL A CA 1
ATOM 731 C C . VAL A 1 97 ? -15.874 3.056 20.933 1.00 97.56 97 VAL A C 1
ATOM 733 O O . VAL A 1 97 ? -15.466 3.376 19.817 1.00 97.56 97 VAL A O 1
ATOM 736 N N . ALA A 1 98 ? -15.238 2.160 21.693 1.00 97.12 98 ALA A N 1
ATOM 737 C CA . ALA A 1 98 ? -14.006 1.500 21.269 1.00 97.12 98 ALA A CA 1
ATOM 738 C C . ALA A 1 98 ? -14.212 0.655 19.999 1.00 97.12 98 ALA A C 1
ATOM 740 O O . ALA A 1 98 ? -13.392 0.708 19.085 1.00 97.12 98 ALA A O 1
ATOM 741 N N . ARG A 1 99 ? -15.329 -0.079 19.892 1.00 97.25 99 ARG A N 1
ATOM 742 C CA . ARG A 1 99 ? -15.680 -0.840 18.682 1.00 97.25 99 ARG A CA 1
ATOM 743 C C . ARG A 1 99 ? -15.881 0.067 17.478 1.00 97.25 99 ARG A C 1
ATOM 745 O O . ARG A 1 99 ? -15.350 -0.237 16.418 1.00 97.25 99 ARG A O 1
ATOM 752 N N . ASN A 1 100 ? -16.595 1.177 17.636 1.00 97.25 100 ASN A N 1
ATOM 753 C CA . ASN A 1 100 ? -16.819 2.127 16.548 1.00 97.25 100 ASN A CA 1
ATOM 754 C C . ASN A 1 100 ? -15.511 2.788 16.097 1.00 97.25 100 ASN A C 1
ATOM 756 O O . ASN A 1 100 ? -15.276 2.926 14.898 1.00 97.25 100 ASN A O 1
ATOM 760 N N . GLN A 1 101 ? -14.625 3.130 17.036 1.00 97.50 101 GLN A N 1
ATOM 761 C CA . GLN A 1 101 ? -13.291 3.641 16.716 1.00 97.50 101 GLN A CA 1
ATOM 762 C C . GLN A 1 101 ? -12.469 2.606 15.941 1.00 97.50 101 GLN A C 1
ATOM 764 O O . GLN A 1 101 ? -11.928 2.938 14.888 1.00 97.50 101 GLN A O 1
ATOM 769 N N . MET A 1 102 ? -12.440 1.349 16.391 1.00 96.25 102 MET A N 1
ATOM 770 C CA . MET A 1 102 ? -11.740 0.269 15.687 1.00 96.25 102 MET A CA 1
ATOM 771 C C . MET A 1 102 ? -12.345 -0.021 14.308 1.00 96.25 102 MET A C 1
ATOM 773 O O . MET A 1 102 ? -11.616 -0.214 13.344 1.00 96.25 102 MET A O 1
ATOM 777 N N . ALA A 1 103 ? -13.671 0.002 14.171 1.00 97.25 103 ALA A N 1
ATOM 778 C CA . ALA A 1 103 ? -14.323 -0.152 12.873 1.00 97.25 103 ALA A CA 1
ATOM 779 C C . ALA A 1 103 ? -13.941 0.991 11.918 1.00 97.25 103 ALA A C 1
ATOM 781 O O . ALA A 1 103 ? -13.648 0.755 10.747 1.00 97.25 103 ALA A O 1
ATOM 782 N N . SER A 1 104 ? -13.884 2.228 12.424 1.00 97.06 104 SER A N 1
ATOM 783 C CA . SER A 1 104 ? -13.466 3.382 11.625 1.00 97.06 104 SER A CA 1
ATOM 784 C C . SER A 1 104 ? -11.984 3.335 11.236 1.00 97.06 104 SER A C 1
ATOM 786 O O . SER A 1 104 ? -11.650 3.694 10.107 1.00 97.06 104 SER A O 1
ATOM 788 N N . SER A 1 105 ? -11.101 2.853 12.120 1.00 97.44 105 SER A N 1
ATOM 789 C CA . SER A 1 105 ? -9.674 2.714 11.821 1.00 97.44 105 SER A CA 1
ATOM 790 C C . SER A 1 105 ? -9.419 1.597 10.814 1.00 97.44 105 SER A C 1
ATOM 792 O O . SER A 1 105 ? -8.645 1.804 9.885 1.00 97.44 105 SER A O 1
ATOM 794 N N . ILE A 1 106 ? -10.120 0.463 10.924 1.00 97.88 106 ILE A N 1
ATOM 795 C CA . ILE A 1 106 ? -10.077 -0.616 9.927 1.00 97.88 106 ILE A CA 1
ATOM 796 C C . ILE A 1 106 ? -10.518 -0.083 8.562 1.00 97.88 106 ILE A C 1
ATOM 798 O O . ILE A 1 106 ? -9.771 -0.212 7.598 1.00 97.88 106 ILE A O 1
ATOM 802 N N . ALA A 1 107 ? -11.661 0.604 8.482 1.00 97.56 107 ALA A N 1
ATOM 803 C CA . ALA A 1 107 ? -12.143 1.171 7.222 1.00 97.56 107 ALA A CA 1
ATOM 804 C C . ALA A 1 107 ? -11.172 2.211 6.625 1.00 97.56 107 ALA A C 1
ATOM 806 O O . ALA A 1 107 ? -11.012 2.296 5.406 1.00 97.56 107 ALA A O 1
ATOM 807 N N . ALA A 1 108 ? -10.510 3.014 7.464 1.00 97.56 108 ALA A N 1
ATOM 808 C CA . ALA A 1 108 ? -9.489 3.959 7.016 1.00 97.56 108 ALA A CA 1
ATOM 809 C C . ALA A 1 108 ? -8.236 3.243 6.484 1.00 97.56 108 ALA A C 1
ATOM 811 O O . ALA A 1 108 ? -7.738 3.602 5.417 1.00 97.56 108 ALA A O 1
ATOM 812 N N . LEU A 1 109 ? -7.761 2.210 7.184 1.00 97.69 109 LEU A N 1
ATOM 813 C CA . LEU A 1 109 ? -6.611 1.404 6.770 1.00 97.69 109 LEU A CA 1
ATOM 814 C C . LEU A 1 109 ? -6.889 0.630 5.479 1.00 97.69 109 LEU A C 1
ATOM 816 O O . LEU A 1 109 ? -6.028 0.573 4.607 1.00 97.69 109 LEU A O 1
ATOM 820 N N . GLU A 1 110 ? -8.092 0.080 5.315 1.00 97.44 110 GLU A N 1
ATOM 821 C CA . GLU A 1 110 ? -8.506 -0.589 4.079 1.00 97.44 110 GLU A CA 1
ATOM 822 C C . GLU A 1 110 ? -8.491 0.371 2.885 1.00 97.44 110 GLU A C 1
ATOM 824 O O . GLU A 1 110 ? -7.976 0.018 1.823 1.00 97.44 110 GLU A O 1
ATOM 829 N N . ARG A 1 111 ? -8.978 1.608 3.063 1.00 97.75 111 ARG A N 1
ATOM 830 C CA . ARG A 1 111 ? -8.885 2.651 2.027 1.00 97.75 111 ARG A CA 1
ATOM 831 C C . ARG A 1 111 ? -7.439 3.005 1.707 1.00 97.75 111 ARG A C 1
ATOM 833 O O . ARG A 1 111 ? -7.083 3.051 0.535 1.00 97.75 111 ARG A O 1
ATOM 840 N N . GLN A 1 112 ? -6.599 3.201 2.722 1.00 97.62 112 GLN A N 1
ATOM 841 C CA . GLN A 1 112 ? -5.177 3.487 2.514 1.00 97.62 112 GLN A CA 1
ATOM 842 C C . GLN A 1 112 ? -4.470 2.351 1.774 1.00 97.62 112 GLN A C 1
ATOM 844 O O . GLN A 1 112 ? -3.683 2.611 0.868 1.00 97.62 112 GLN A O 1
ATOM 849 N N . LEU A 1 113 ? -4.775 1.097 2.113 1.00 98.00 113 LEU A N 1
ATOM 850 C CA . LEU A 1 113 ? -4.215 -0.067 1.437 1.00 98.00 113 LEU A CA 1
ATOM 851 C C . LEU A 1 113 ? -4.680 -0.145 -0.021 1.00 98.00 113 LEU A C 1
ATOM 853 O O . LEU A 1 113 ? -3.870 -0.431 -0.900 1.00 98.00 113 LEU A O 1
ATOM 857 N N . ALA A 1 114 ? -5.963 0.107 -0.287 1.00 97.62 114 ALA A N 1
ATOM 858 C CA . ALA A 1 114 ? -6.505 0.129 -1.643 1.00 97.62 114 ALA A CA 1
ATOM 859 C C . ALA A 1 114 ? -5.863 1.240 -2.486 1.00 97.62 114 ALA A C 1
ATOM 861 O O . ALA A 1 114 ? -5.388 0.974 -3.588 1.00 97.62 114 ALA A O 1
ATOM 862 N N . GLU A 1 115 ? -5.762 2.456 -1.944 1.00 97.88 115 GLU A N 1
ATOM 863 C CA . GLU A 1 115 ? -5.087 3.574 -2.606 1.00 97.88 115 GLU A CA 1
ATOM 864 C C . GLU A 1 115 ? -3.603 3.288 -2.848 1.00 97.88 115 GLU A C 1
ATOM 866 O O . GLU A 1 115 ? -3.084 3.593 -3.919 1.00 97.88 115 GLU A O 1
ATOM 871 N N . GLN A 1 116 ? -2.905 2.697 -1.877 1.00 97.81 116 GLN A N 1
ATOM 872 C CA . GLN A 1 116 ? -1.492 2.360 -2.020 1.00 97.81 116 GLN A CA 1
ATOM 873 C C . GLN A 1 116 ? -1.278 1.310 -3.110 1.00 97.81 116 GLN A C 1
ATOM 875 O O . GLN A 1 116 ? -0.378 1.482 -3.928 1.00 97.81 116 GLN A O 1
ATOM 880 N N . LYS A 1 117 ? -2.114 0.263 -3.144 1.00 97.62 117 LYS A N 1
ATOM 881 C CA . LYS A 1 117 ? -2.079 -0.763 -4.194 1.00 97.62 117 LYS A CA 1
ATOM 882 C C . LYS A 1 117 ? -2.335 -0.159 -5.569 1.00 97.62 117 LYS A C 1
ATOM 884 O O . LYS A 1 117 ? -1.564 -0.390 -6.491 1.00 97.62 117 LYS A O 1
ATOM 889 N N . GLN A 1 118 ? -3.356 0.684 -5.687 1.00 97.94 118 GLN A N 1
ATOM 890 C CA . GLN A 1 118 ? -3.659 1.345 -6.950 1.00 97.94 118 GLN A CA 1
ATOM 891 C C . GLN A 1 118 ? -2.501 2.242 -7.408 1.00 97.94 118 GLN A C 1
ATOM 893 O O . GLN A 1 118 ? -2.075 2.158 -8.555 1.00 97.94 118 GLN A O 1
ATOM 898 N N . ARG A 1 119 ? -1.912 3.033 -6.501 1.00 97.75 119 ARG A N 1
ATOM 899 C CA . ARG A 1 119 ? -0.733 3.858 -6.814 1.00 97.75 119 ARG A CA 1
ATOM 900 C C . ARG A 1 119 ? 0.476 3.019 -7.218 1.00 97.75 119 ARG A C 1
ATOM 902 O O . ARG A 1 119 ? 1.213 3.431 -8.110 1.00 97.75 119 ARG A O 1
ATOM 909 N N . SER A 1 120 ? 0.711 1.875 -6.570 1.00 96.44 120 SER A N 1
ATOM 910 C CA . SER A 1 120 ? 1.809 0.985 -6.958 1.00 96.44 120 SER A CA 1
ATOM 911 C C . SER A 1 120 ? 1.571 0.357 -8.325 1.00 96.44 120 SER A C 1
ATOM 913 O O . SER A 1 120 ? 2.498 0.319 -9.129 1.00 96.44 120 SER A O 1
ATOM 915 N N . ASP A 1 121 ? 0.344 -0.069 -8.616 1.00 97.44 121 ASP A N 1
ATOM 916 C CA . ASP A 1 121 ? -0.015 -0.669 -9.901 1.00 97.44 121 ASP A CA 1
ATOM 917 C C . ASP A 1 121 ? 0.094 0.360 -11.034 1.00 97.44 121 ASP A C 1
ATOM 919 O O . ASP A 1 121 ? 0.691 0.078 -12.075 1.00 97.44 121 ASP A O 1
ATOM 923 N N . ASP A 1 122 ? -0.375 1.589 -10.805 1.00 97.75 122 ASP A N 1
ATOM 924 C CA . ASP A 1 122 ? -0.240 2.697 -11.752 1.00 97.75 122 ASP A CA 1
ATOM 925 C C . ASP A 1 122 ? 1.232 3.050 -12.006 1.00 97.75 122 ASP A C 1
ATOM 927 O O . ASP A 1 122 ? 1.639 3.234 -13.158 1.00 97.75 122 ASP A O 1
ATOM 931 N N . ALA A 1 123 ? 2.057 3.101 -10.955 1.00 97.38 123 ALA A N 1
ATOM 932 C CA . ALA A 1 123 ? 3.490 3.360 -11.076 1.00 97.38 123 ALA A CA 1
ATOM 933 C C . ALA A 1 123 ? 4.211 2.239 -11.841 1.00 97.38 123 ALA A C 1
ATOM 935 O O . ALA A 1 123 ? 5.042 2.519 -12.709 1.00 97.38 123 ALA A O 1
ATOM 936 N N . LEU A 1 124 ? 3.873 0.974 -11.575 1.00 97.62 124 LEU A N 1
ATOM 937 C CA . LEU A 1 124 ? 4.406 -0.173 -12.313 1.00 97.62 124 LEU A CA 1
ATOM 938 C C . LEU A 1 124 ? 3.987 -0.125 -13.785 1.00 97.62 124 LEU A C 1
ATOM 940 O O . LEU A 1 124 ? 4.829 -0.306 -14.664 1.00 97.62 124 LEU A O 1
ATOM 944 N N . ALA A 1 125 ? 2.725 0.194 -14.075 1.00 97.69 125 ALA A N 1
ATOM 945 C CA . ALA A 1 125 ? 2.228 0.332 -15.440 1.00 97.69 125 ALA A CA 1
ATOM 946 C C . ALA A 1 125 ? 2.885 1.505 -16.189 1.00 97.69 125 ALA A C 1
ATOM 948 O O . ALA A 1 125 ? 3.144 1.420 -17.391 1.00 97.69 125 ALA A O 1
ATOM 949 N N . GLN A 1 126 ? 3.167 2.620 -15.511 1.00 97.75 126 GLN A N 1
ATOM 950 C CA . GLN A 1 126 ? 3.943 3.725 -16.085 1.00 97.75 126 GLN A CA 1
ATOM 951 C C . GLN A 1 126 ? 5.378 3.293 -16.395 1.00 97.75 126 GLN A C 1
ATOM 953 O O . GLN A 1 126 ? 5.830 3.473 -17.523 1.00 97.75 126 GLN A O 1
ATOM 958 N N . LYS A 1 127 ? 6.064 2.643 -15.448 1.00 96.88 127 LYS A N 1
ATOM 959 C CA . LYS A 1 127 ? 7.441 2.167 -15.645 1.00 96.88 127 LYS A CA 1
ATOM 960 C C . LYS A 1 127 ? 7.552 1.112 -16.741 1.00 96.88 127 LYS A C 1
ATOM 962 O O . LYS A 1 127 ? 8.497 1.158 -17.521 1.00 96.88 127 LYS A O 1
ATOM 967 N N . ALA A 1 128 ? 6.580 0.209 -16.850 1.00 97.44 128 ALA A N 1
ATOM 968 C CA . ALA A 1 128 ? 6.515 -0.756 -17.943 1.00 97.44 128 ALA A CA 1
ATOM 969 C C . ALA A 1 128 ? 6.413 -0.052 -19.307 1.00 97.44 128 ALA A C 1
ATOM 971 O O . ALA A 1 128 ? 7.185 -0.355 -20.215 1.00 97.44 128 ALA A O 1
ATOM 972 N N . ARG A 1 129 ? 5.536 0.955 -19.431 1.00 97.38 129 ARG A N 1
ATOM 973 C CA . ARG A 1 129 ? 5.399 1.756 -20.660 1.00 97.38 129 ARG A CA 1
ATOM 974 C C . ARG A 1 129 ? 6.673 2.531 -21.001 1.00 97.38 129 ARG A C 1
ATOM 976 O O . ARG A 1 129 ? 7.082 2.539 -22.159 1.00 97.38 129 ARG A O 1
ATOM 983 N N . GLU A 1 130 ? 7.317 3.146 -20.011 1.00 97.00 130 GLU A N 1
ATOM 984 C CA . GLU A 1 130 ? 8.602 3.836 -20.193 1.00 97.00 130 GLU A CA 1
ATOM 985 C C . GLU A 1 130 ? 9.699 2.875 -20.679 1.00 97.00 130 GLU A C 1
ATOM 987 O O . GLU A 1 130 ? 10.433 3.192 -21.615 1.00 97.00 130 GLU A O 1
ATOM 992 N N . LEU A 1 131 ? 9.792 1.677 -20.092 1.00 97.50 131 LEU A N 1
ATOM 993 C CA . LEU A 1 131 ? 10.767 0.655 -20.484 1.00 97.50 131 LEU A CA 1
ATOM 994 C C . LEU A 1 131 ? 10.523 0.128 -21.899 1.00 97.50 131 LEU A C 1
ATOM 996 O O . LEU A 1 131 ? 11.480 -0.072 -22.650 1.00 97.50 131 LEU A O 1
ATOM 1000 N N . GLU A 1 132 ? 9.266 -0.075 -22.288 1.00 97.12 132 GLU A N 1
ATOM 1001 C CA . GLU A 1 132 ? 8.922 -0.462 -23.655 1.00 97.12 132 GLU A CA 1
ATOM 1002 C C . GLU A 1 132 ? 9.327 0.620 -24.659 1.00 97.12 132 GLU A C 1
ATOM 1004 O O . GLU A 1 132 ? 9.951 0.311 -25.676 1.00 97.12 132 GLU A O 1
ATOM 1009 N N . GLN A 1 133 ? 9.028 1.888 -24.369 1.00 97.12 133 GLN A N 1
ATOM 1010 C CA . GLN A 1 133 ? 9.421 3.017 -25.216 1.00 97.12 133 GLN A CA 1
ATOM 1011 C C . GLN A 1 133 ? 10.941 3.136 -25.332 1.00 97.12 133 GLN A C 1
ATOM 1013 O O . GLN A 1 133 ? 11.468 3.253 -26.438 1.00 97.12 133 GLN A O 1
ATOM 1018 N N . TYR A 1 134 ? 11.651 3.042 -24.207 1.00 96.88 134 TYR A N 1
ATOM 1019 C CA . TYR A 1 134 ? 13.108 3.083 -24.182 1.00 96.88 134 TYR A CA 1
ATOM 1020 C C . TYR A 1 134 ? 13.719 1.934 -24.991 1.00 96.88 134 TYR A C 1
ATOM 1022 O O . TYR A 1 134 ? 14.647 2.137 -25.771 1.00 96.88 134 TYR A O 1
ATOM 1030 N N . THR A 1 135 ? 13.166 0.728 -24.855 1.00 96.56 135 THR A N 1
ATOM 1031 C CA . THR A 1 135 ? 13.631 -0.455 -25.588 1.00 96.56 135 THR A CA 1
ATOM 1032 C C . THR A 1 135 ? 13.399 -0.312 -27.090 1.00 96.56 135 THR A C 1
ATOM 1034 O O . THR A 1 135 ? 14.289 -0.636 -27.874 1.00 96.56 135 THR A O 1
ATOM 1037 N N . ARG A 1 136 ? 12.240 0.217 -27.508 1.00 96.88 136 ARG A N 1
ATOM 1038 C CA . ARG A 1 136 ? 11.955 0.515 -28.922 1.00 96.88 136 ARG A CA 1
ATOM 1039 C C . ARG A 1 136 ? 12.953 1.520 -29.484 1.00 96.88 136 ARG A C 1
ATOM 1041 O O . ARG A 1 136 ? 13.595 1.222 -30.486 1.00 96.88 136 ARG A O 1
ATOM 1048 N N . LEU A 1 137 ? 13.156 2.640 -28.789 1.00 97.19 137 LEU A N 1
ATOM 1049 C CA . LEU A 1 137 ? 14.109 3.668 -29.203 1.00 97.19 137 LEU A CA 1
ATOM 1050 C C . LEU A 1 137 ? 15.533 3.106 -29.303 1.00 97.19 137 LEU A C 1
ATOM 1052 O O . LEU A 1 137 ? 16.233 3.351 -30.283 1.00 97.19 137 LEU A O 1
ATOM 1056 N N . ARG A 1 138 ? 15.957 2.307 -28.317 1.00 97.06 138 ARG A N 1
ATOM 1057 C CA . ARG A 1 138 ? 17.279 1.674 -28.324 1.00 97.06 138 ARG A CA 1
ATOM 1058 C C . ARG A 1 138 ? 17.439 0.706 -29.493 1.00 97.06 138 ARG A C 1
ATOM 1060 O O . ARG A 1 138 ? 18.495 0.691 -30.116 1.00 97.06 138 ARG A O 1
ATOM 1067 N N . ASN A 1 139 ? 16.415 -0.086 -29.805 1.00 96.69 139 ASN A N 1
ATOM 1068 C CA . ASN A 1 139 ? 16.448 -1.013 -30.937 1.00 96.69 139 ASN A CA 1
ATOM 1069 C C . ASN A 1 139 ? 16.502 -0.270 -32.278 1.00 96.69 139 ASN A C 1
ATOM 1071 O O . ASN A 1 139 ? 17.258 -0.665 -33.162 1.00 96.69 139 ASN A O 1
ATOM 1075 N N . GLU A 1 140 ? 15.749 0.822 -32.424 1.00 96.75 140 GLU A N 1
ATOM 1076 C CA . GLU A 1 140 ? 15.792 1.673 -33.618 1.00 96.75 140 GLU A CA 1
ATOM 1077 C C . GLU A 1 140 ? 17.172 2.309 -33.807 1.00 96.75 140 GLU A C 1
ATOM 1079 O O . GLU A 1 140 ? 17.733 2.233 -34.901 1.00 96.75 140 GLU A O 1
ATOM 1084 N N . GLN A 1 141 ? 17.758 2.863 -32.742 1.00 96.38 141 GLN A N 1
ATOM 1085 C CA . GLN A 1 141 ? 19.115 3.416 -32.774 1.00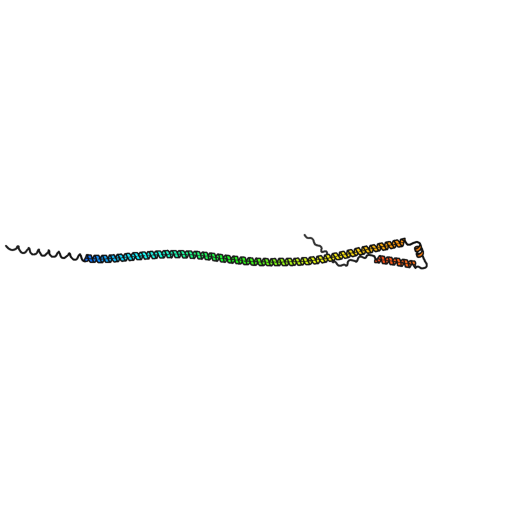 96.38 141 GLN A CA 1
ATOM 1086 C C . GLN A 1 141 ? 20.155 2.348 -33.114 1.00 96.38 141 GLN A C 1
ATOM 1088 O O . GLN A 1 141 ? 21.023 2.578 -33.953 1.00 96.38 141 GLN A O 1
ATOM 1093 N N . GLN A 1 142 ? 20.055 1.164 -32.507 1.00 96.88 142 GLN A N 1
ATOM 1094 C CA . GLN A 1 142 ? 20.962 0.054 -32.787 1.00 96.88 142 GLN A CA 1
ATOM 1095 C C . GLN A 1 142 ? 20.876 -0.380 -34.255 1.00 96.88 142 GLN A C 1
ATOM 1097 O O . GLN A 1 142 ? 21.906 -0.584 -34.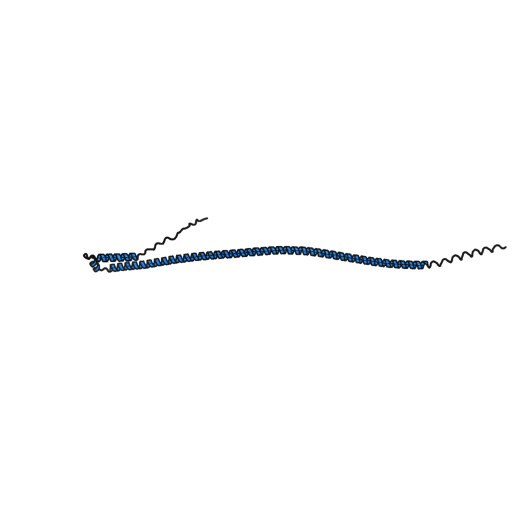893 1.00 96.88 142 GLN A O 1
ATOM 1102 N N . LEU A 1 143 ? 19.666 -0.461 -34.813 1.00 97.00 143 LEU A N 1
ATOM 1103 C CA . LEU A 1 143 ? 19.462 -0.803 -36.217 1.00 97.00 143 LEU A CA 1
ATOM 1104 C C . LEU A 1 143 ? 19.998 0.286 -37.158 1.00 97.00 143 LEU A C 1
ATOM 1106 O O . LEU A 1 143 ? 20.573 -0.035 -38.194 1.00 97.00 143 LEU A O 1
ATOM 1110 N N . GLN A 1 144 ? 19.845 1.566 -36.810 1.00 96.50 144 GLN A N 1
ATOM 1111 C CA . GLN A 1 144 ? 20.421 2.675 -37.576 1.00 96.50 144 GLN A CA 1
ATOM 1112 C C . GLN A 1 144 ? 21.951 2.640 -37.569 1.00 96.50 144 GLN A C 1
ATOM 1114 O O . GLN A 1 144 ? 22.555 2.734 -38.635 1.00 96.50 144 GLN A O 1
ATOM 1119 N N . LEU A 1 145 ? 22.571 2.453 -36.400 1.00 96.94 145 LEU A N 1
ATOM 1120 C CA . LEU A 1 145 ? 24.024 2.307 -36.282 1.00 96.94 145 LEU A CA 1
ATOM 1121 C C . LEU A 1 145 ? 24.529 1.106 -37.079 1.00 96.94 145 LEU A C 1
ATOM 1123 O O . LEU A 1 145 ? 25.547 1.212 -37.753 1.00 96.94 145 LEU A O 1
ATOM 1127 N N . GLN A 1 146 ? 23.813 -0.018 -37.032 1.00 97.19 146 GLN A N 1
ATOM 1128 C CA . GLN A 1 146 ? 24.190 -1.210 -37.782 1.00 97.19 146 GLN A CA 1
ATOM 1129 C C . GLN A 1 146 ? 24.143 -0.961 -39.293 1.00 97.19 146 GLN A C 1
ATOM 1131 O O . GLN A 1 146 ? 25.109 -1.270 -39.976 1.00 97.19 146 GLN A O 1
ATOM 1136 N N . ARG A 1 147 ? 23.098 -0.295 -39.805 1.00 96.25 147 ARG A N 1
ATOM 1137 C CA . ARG A 1 147 ? 23.042 0.108 -41.222 1.00 96.25 147 ARG A CA 1
ATOM 1138 C C . ARG A 1 147 ? 24.176 1.058 -41.599 1.00 96.25 147 ARG A C 1
ATOM 1140 O O . ARG A 1 147 ? 24.837 0.837 -42.600 1.00 96.25 147 ARG A O 1
ATOM 1147 N N . GLN A 1 148 ? 24.434 2.084 -40.786 1.00 95.44 148 GLN A N 1
ATOM 1148 C CA . GLN A 1 148 ? 25.536 3.022 -41.030 1.00 95.44 148 GLN A CA 1
ATOM 1149 C C . GLN A 1 148 ? 26.897 2.324 -41.023 1.00 95.44 148 GLN A C 1
ATOM 1151 O O . GLN A 1 148 ? 27.800 2.711 -41.764 1.00 95.44 148 GLN A O 1
ATOM 1156 N N . HIS A 1 149 ? 27.067 1.323 -40.163 1.00 96.31 149 HIS A N 1
ATOM 1157 C CA . HIS A 1 149 ? 28.268 0.508 -40.123 1.00 96.31 149 HIS A CA 1
ATOM 1158 C C . HIS A 1 149 ? 28.383 -0.358 -41.383 1.00 96.31 149 HIS A C 1
ATOM 1160 O O . HIS A 1 149 ? 29.427 -0.339 -42.029 1.00 96.31 149 HIS A O 1
ATOM 1166 N N . ASP A 1 150 ? 27.317 -1.055 -41.775 1.00 95.38 150 ASP A N 1
ATOM 1167 C CA . ASP A 1 150 ? 27.296 -1.903 -42.970 1.00 95.38 150 ASP A CA 1
ATOM 1168 C C . ASP A 1 150 ? 27.538 -1.086 -44.252 1.00 95.38 150 ASP A C 1
ATOM 1170 O O . ASP A 1 150 ? 28.336 -1.490 -45.099 1.00 95.38 150 ASP A O 1
ATOM 1174 N N . ASP A 1 151 ? 26.947 0.109 -44.355 1.00 93.88 151 ASP A N 1
ATOM 1175 C CA . ASP A 1 151 ? 27.179 1.050 -45.455 1.00 93.88 151 ASP A CA 1
ATOM 1176 C C . ASP A 1 151 ? 28.645 1.507 -45.505 1.00 93.88 151 ASP A C 1
ATOM 1178 O O . ASP A 1 151 ? 29.253 1.539 -46.577 1.00 93.88 151 ASP A O 1
ATOM 1182 N N . GLN A 1 152 ? 29.246 1.832 -44.355 1.00 94.06 152 GLN A N 1
ATOM 1183 C CA . GLN A 1 152 ? 30.665 2.197 -44.282 1.00 94.06 152 GLN A CA 1
ATOM 1184 C C . GLN A 1 152 ? 31.573 1.030 -44.672 1.00 94.06 152 GLN A C 1
ATOM 1186 O O . GLN A 1 152 ? 32.520 1.221 -45.436 1.00 94.06 152 GLN A O 1
ATOM 1191 N N . VAL A 1 153 ? 31.279 -0.183 -44.201 1.00 95.19 153 VAL A N 1
ATOM 1192 C CA . VAL A 1 153 ? 32.025 -1.391 -44.574 1.00 95.19 153 VAL A CA 1
ATOM 1193 C C . VAL A 1 153 ? 31.928 -1.635 -46.080 1.00 95.19 153 VAL A C 1
ATOM 1195 O O . VAL A 1 153 ? 32.949 -1.888 -46.720 1.00 95.19 153 VAL A O 1
ATOM 1198 N N . ALA A 1 154 ? 30.739 -1.496 -46.673 1.00 92.69 154 ALA A N 1
ATOM 1199 C CA . ALA A 1 154 ? 30.541 -1.635 -48.112 1.00 92.69 154 ALA A CA 1
ATOM 1200 C C . ALA A 1 154 ? 31.313 -0.570 -48.911 1.00 92.69 154 ALA A C 1
ATOM 1202 O O . ALA A 1 154 ? 31.952 -0.896 -49.914 1.00 92.69 154 ALA A O 1
ATOM 1203 N N . GLN A 1 155 ? 31.315 0.687 -48.453 1.00 90.62 155 GLN A N 1
ATOM 1204 C CA . GLN A 1 155 ? 32.085 1.767 -49.078 1.00 90.62 155 GLN A CA 1
ATOM 1205 C C . GLN A 1 155 ? 33.592 1.509 -49.017 1.00 90.62 155 GLN A C 1
ATOM 1207 O O . GLN A 1 155 ? 34.281 1.668 -50.027 1.00 90.62 155 GLN A O 1
ATOM 1212 N N . VAL A 1 156 ? 34.107 1.077 -47.862 1.00 93.12 156 VAL A N 1
ATOM 1213 C CA . VAL A 1 156 ? 35.524 0.728 -47.700 1.00 93.12 156 VAL A CA 1
ATOM 1214 C C . VAL A 1 156 ? 35.882 -0.453 -48.599 1.00 93.12 156 VAL A C 1
ATOM 1216 O O . VAL A 1 156 ? 36.860 -0.365 -49.335 1.00 93.12 156 VAL A O 1
ATOM 1219 N N . ALA A 1 157 ? 35.066 -1.509 -48.631 1.00 92.44 157 ALA A N 1
ATOM 1220 C CA . ALA A 1 157 ? 35.294 -2.666 -49.496 1.00 92.44 157 ALA A CA 1
ATOM 1221 C C . ALA A 1 157 ? 35.309 -2.285 -50.988 1.00 92.44 157 ALA A C 1
ATOM 1223 O O . ALA A 1 157 ? 36.202 -2.707 -51.727 1.00 92.44 157 ALA A O 1
ATOM 1224 N N . ALA A 1 158 ? 34.369 -1.443 -51.430 1.00 90.00 158 ALA A N 1
ATOM 1225 C CA . ALA A 1 158 ? 34.329 -0.935 -52.800 1.00 90.00 158 ALA A CA 1
ATOM 1226 C C . ALA A 1 158 ? 35.555 -0.069 -53.129 1.00 90.00 158 ALA A C 1
ATOM 1228 O O . ALA A 1 158 ? 36.139 -0.214 -54.203 1.00 90.00 158 ALA A O 1
ATOM 1229 N N . CYS A 1 159 ? 35.975 0.797 -52.202 1.00 89.56 159 CYS A N 1
ATOM 1230 C CA . CYS A 1 159 ? 37.177 1.616 -52.342 1.00 89.56 159 CYS A CA 1
ATOM 1231 C C . CYS A 1 159 ? 38.434 0.741 -52.459 1.00 89.56 159 CYS A C 1
ATOM 1233 O O . CYS A 1 159 ? 39.226 0.918 -53.383 1.00 89.56 159 CYS A O 1
ATOM 1235 N N . THR A 1 160 ? 38.591 -0.264 -51.594 1.00 90.81 160 THR A N 1
ATOM 1236 C CA . THR A 1 160 ? 39.710 -1.214 -51.650 1.00 90.81 160 THR A CA 1
ATOM 1237 C C . THR A 1 160 ? 39.729 -1.992 -52.967 1.00 90.81 160 THR A C 1
ATOM 1239 O O . THR A 1 160 ? 40.789 -2.116 -53.580 1.00 90.81 160 THR A O 1
ATOM 1242 N N . ALA A 1 161 ? 38.575 -2.467 -53.446 1.00 90.12 161 ALA A N 1
ATOM 1243 C CA . ALA A 1 161 ? 38.478 -3.181 -54.719 1.00 90.12 161 ALA A CA 1
ATOM 1244 C C . ALA A 1 161 ? 38.851 -2.289 -55.918 1.00 90.12 161 ALA A C 1
ATOM 1246 O O . ALA A 1 161 ? 39.652 -2.701 -56.760 1.00 90.12 161 ALA A O 1
ATOM 1247 N N . LYS A 1 162 ? 38.327 -1.057 -55.972 1.00 88.75 162 LYS A N 1
ATOM 1248 C CA . LYS A 1 162 ? 38.647 -0.069 -57.018 1.00 88.75 162 LYS A CA 1
ATOM 1249 C C . LYS A 1 162 ? 40.121 0.327 -57.007 1.00 88.75 162 LYS A C 1
ATOM 1251 O O . LYS A 1 162 ? 40.765 0.315 -58.052 1.00 88.75 162 LYS A O 1
ATOM 1256 N N . ASN A 1 163 ? 40.688 0.583 -55.828 1.00 89.75 163 ASN A N 1
ATOM 1257 C CA . ASN A 1 163 ? 42.116 0.866 -55.680 1.00 89.75 163 ASN A CA 1
ATOM 1258 C C . ASN A 1 163 ? 42.974 -0.303 -56.184 1.00 89.75 163 ASN A C 1
ATOM 1260 O O . ASN A 1 163 ? 43.954 -0.081 -56.891 1.00 89.75 163 ASN A O 1
ATOM 1264 N N . GLY A 1 164 ? 42.580 -1.548 -55.896 1.00 88.75 164 GLY A N 1
AT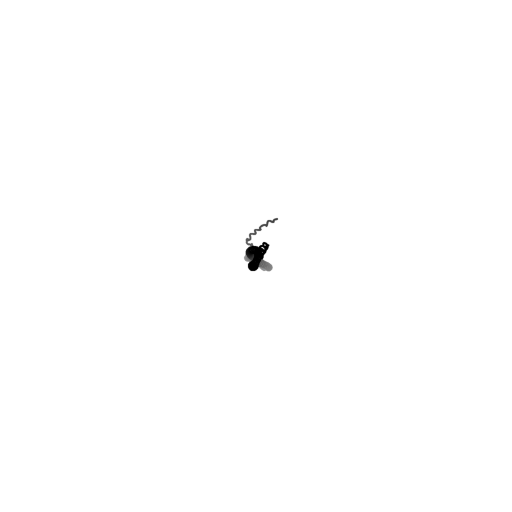OM 1265 C CA . GLY A 1 164 ? 43.238 -2.737 -56.441 1.00 88.75 164 GLY A CA 1
ATOM 1266 C C . GLY A 1 164 ? 43.214 -2.786 -57.974 1.00 88.75 164 GLY A C 1
ATOM 1267 O O . GLY A 1 164 ? 44.250 -3.027 -58.593 1.00 88.75 164 GLY A O 1
ATOM 1268 N N . ARG A 1 165 ? 42.065 -2.490 -58.597 1.00 87.44 165 ARG A N 1
ATOM 1269 C CA . ARG A 1 165 ? 41.930 -2.428 -60.066 1.00 87.44 165 ARG A CA 1
ATOM 1270 C C . ARG A 1 165 ? 42.754 -1.302 -60.686 1.00 87.44 165 ARG A C 1
ATOM 1272 O O . ARG A 1 165 ? 43.392 -1.521 -61.709 1.00 87.44 165 ARG A O 1
ATOM 1279 N N . LEU A 1 166 ? 42.808 -0.127 -60.057 1.00 86.81 166 LEU A N 1
ATOM 1280 C CA . LEU A 1 166 ? 43.654 0.986 -60.505 1.00 86.81 166 LEU A CA 1
ATOM 1281 C C . LEU A 1 166 ? 45.148 0.626 -60.449 1.00 86.81 166 LEU A C 1
ATOM 1283 O O . LEU A 1 166 ? 45.901 0.943 -61.373 1.00 86.81 166 LEU A O 1
ATOM 1287 N N . ILE A 1 167 ? 45.584 -0.091 -59.409 1.00 86.75 167 ILE A N 1
ATOM 1288 C CA . ILE A 1 167 ? 46.962 -0.597 -59.321 1.00 86.75 167 ILE A CA 1
ATOM 1289 C C . ILE A 1 167 ? 47.233 -1.610 -60.444 1.00 86.75 167 ILE A C 1
ATOM 1291 O O . ILE A 1 167 ? 48.271 -1.534 -61.093 1.00 86.75 167 ILE A O 1
ATOM 1295 N N . GLN A 1 168 ? 46.296 -2.515 -60.735 1.00 87.31 168 GLN A N 1
ATOM 1296 C CA . GLN A 1 168 ? 46.435 -3.467 -61.845 1.00 87.31 168 GLN A CA 1
ATOM 1297 C C . GLN A 1 168 ? 46.496 -2.770 -63.212 1.00 87.31 168 GLN A C 1
ATOM 1299 O O . GLN A 1 168 ? 47.393 -3.067 -63.997 1.00 87.31 168 GLN A O 1
ATOM 1304 N N . LEU A 1 169 ? 45.607 -1.806 -63.474 1.00 85.50 169 LEU A N 1
ATOM 1305 C CA . LEU A 1 169 ? 45.603 -1.007 -64.707 1.00 85.50 169 LEU A CA 1
ATOM 1306 C C . LEU A 1 169 ? 46.909 -0.223 -64.883 1.00 85.50 169 LEU A C 1
ATOM 1308 O O . LEU A 1 169 ? 47.458 -0.172 -65.983 1.00 85.50 169 LEU A O 1
ATOM 1312 N N . SER A 1 170 ? 47.435 0.368 -63.807 1.00 81.94 170 SER A N 1
ATOM 1313 C CA . SER A 1 170 ? 48.714 1.087 -63.861 1.00 81.94 170 SER A CA 1
ATOM 1314 C C . SER A 1 170 ? 49.907 0.147 -64.071 1.00 81.94 170 SER A C 1
ATOM 1316 O O . SER A 1 170 ? 50.802 0.479 -64.848 1.00 81.94 170 SER A O 1
ATOM 1318 N N . ALA A 1 171 ? 49.903 -1.047 -63.467 1.00 84.88 171 ALA A N 1
ATOM 1319 C CA . ALA A 1 171 ? 50.905 -2.080 -63.727 1.00 84.88 171 ALA A CA 1
ATOM 1320 C C . ALA A 1 171 ? 50.854 -2.590 -65.180 1.00 84.88 171 ALA A C 1
ATOM 1322 O O . ALA A 1 171 ? 51.903 -2.733 -65.805 1.00 84.88 171 ALA A O 1
ATOM 1323 N N . GLU A 1 172 ? 49.659 -2.806 -65.742 1.00 84.19 172 GLU A N 1
ATOM 1324 C CA . GLU A 1 172 ? 49.481 -3.193 -67.148 1.00 84.19 172 GLU A CA 1
ATOM 1325 C C . GLU A 1 172 ? 49.996 -2.103 -68.099 1.00 84.19 172 GLU A C 1
ATOM 1327 O O . GLU A 1 172 ? 50.699 -2.403 -69.064 1.00 84.19 172 GLU A O 1
ATOM 1332 N N . LEU A 1 173 ? 49.703 -0.829 -67.815 1.00 81.38 173 LEU A N 1
ATOM 1333 C CA . LEU A 1 173 ? 50.188 0.295 -68.618 1.00 81.38 173 LEU A CA 1
ATOM 1334 C C . LEU A 1 173 ? 51.722 0.394 -68.590 1.00 81.38 173 LEU A C 1
ATOM 1336 O O . LEU A 1 173 ? 52.344 0.600 -69.634 1.00 81.38 173 LEU A O 1
ATOM 1340 N N . LEU A 1 174 ? 52.334 0.215 -67.413 1.00 80.69 174 LEU A N 1
ATOM 1341 C CA . LEU A 1 174 ? 53.791 0.187 -67.257 1.00 80.69 174 LEU A CA 1
ATOM 1342 C C . LEU A 1 174 ? 54.423 -1.000 -67.996 1.00 80.69 174 LEU A C 1
ATOM 1344 O O . LEU A 1 174 ? 55.458 -0.825 -68.639 1.00 80.69 174 LEU A O 1
ATOM 1348 N N . ASP A 1 175 ? 53.809 -2.185 -67.948 1.00 80.50 175 ASP A N 1
ATOM 1349 C CA . ASP A 1 175 ? 54.312 -3.364 -68.658 1.00 80.50 175 ASP A CA 1
ATOM 1350 C C . ASP A 1 175 ? 54.188 -3.211 -70.181 1.00 80.50 175 ASP A C 1
ATOM 1352 O O . ASP A 1 175 ? 55.156 -3.449 -70.901 1.00 80.50 175 ASP A O 1
ATOM 1356 N N . ARG A 1 176 ? 53.058 -2.691 -70.685 1.00 77.00 176 ARG A N 1
ATOM 1357 C CA . ARG A 1 176 ? 52.889 -2.345 -72.109 1.00 77.00 176 ARG A CA 1
ATOM 1358 C C . ARG A 1 176 ? 53.904 -1.300 -72.567 1.00 77.00 176 ARG A C 1
ATOM 1360 O O . ARG A 1 176 ? 54.474 -1.447 -73.643 1.00 77.00 176 ARG A O 1
ATOM 1367 N N . TYR A 1 177 ? 54.169 -0.269 -71.764 1.00 74.62 177 TYR A N 1
ATOM 1368 C CA . TYR A 1 177 ? 55.194 0.728 -72.084 1.00 74.62 177 TYR A CA 1
ATOM 1369 C C . TYR A 1 177 ? 56.603 0.119 -72.105 1.00 74.62 177 TYR A C 1
ATOM 1371 O O . TYR A 1 177 ? 57.392 0.435 -72.991 1.00 74.62 177 TYR A O 1
ATOM 1379 N N . ARG A 1 178 ? 56.916 -0.790 -71.172 1.00 75.00 178 ARG A N 1
ATOM 1380 C CA . ARG A 1 178 ? 58.204 -1.497 -71.123 1.00 75.00 178 ARG A CA 1
ATOM 1381 C C . ARG A 1 178 ? 58.392 -2.464 -72.297 1.00 75.00 178 ARG A C 1
ATOM 1383 O O . ARG A 1 178 ? 59.510 -2.612 -72.780 1.00 75.00 178 ARG A O 1
ATOM 1390 N N . ASN A 1 179 ? 57.312 -3.097 -72.751 1.00 69.00 179 ASN A N 1
ATOM 1391 C CA . ASN A 1 179 ? 57.321 -4.070 -73.843 1.00 69.00 179 ASN A CA 1
ATOM 1392 C C . ASN A 1 179 ? 57.155 -3.431 -75.237 1.00 69.00 179 ASN A C 1
ATOM 1394 O O . ASN A 1 179 ? 57.290 -4.144 -76.232 1.00 69.00 179 ASN A O 1
ATOM 1398 N N . LYS A 1 180 ? 56.927 -2.107 -75.335 1.00 63.97 180 LYS A N 1
ATOM 1399 C CA . LYS A 1 180 ? 56.989 -1.361 -76.605 1.00 63.97 180 LYS A CA 1
ATOM 1400 C C . LYS A 1 180 ? 58.407 -1.425 -77.179 1.00 63.97 180 LYS A C 1
ATOM 1402 O O . LYS A 1 180 ? 59.294 -0.654 -76.812 1.00 63.97 180 LYS A O 1
ATOM 1407 N N . GLY A 1 181 ? 58.625 -2.366 -78.090 1.00 60.19 181 GLY A N 1
ATOM 1408 C CA . GLY A 1 181 ? 59.896 -2.553 -78.780 1.00 60.19 181 GLY A CA 1
ATOM 1409 C C . GLY A 1 181 ? 60.136 -1.510 -79.875 1.00 60.19 181 GLY A C 1
ATOM 1410 O O . GLY A 1 181 ? 59.206 -0.934 -80.440 1.00 60.19 181 GLY A O 1
ATOM 1411 N N . LEU A 1 182 ? 61.406 -1.325 -80.246 1.00 55.12 182 LEU A N 1
ATOM 1412 C CA . LEU A 1 182 ? 61.849 -0.403 -81.306 1.00 55.12 182 LEU A CA 1
ATOM 1413 C C . LEU A 1 182 ? 61.116 -0.605 -82.654 1.00 55.12 182 LEU A C 1
ATOM 1415 O O . LEU A 1 182 ? 60.984 0.344 -83.424 1.00 55.12 182 LEU A O 1
ATOM 1419 N N . GLY A 1 183 ? 60.600 -1.811 -82.930 1.00 58.31 183 GLY A N 1
ATOM 1420 C CA . GLY A 1 183 ? 59.807 -2.115 -84.128 1.00 58.31 183 GLY A CA 1
ATOM 1421 C C . GLY A 1 183 ? 58.391 -1.513 -84.144 1.00 58.31 183 GLY A C 1
ATOM 1422 O O . GLY A 1 183 ? 57.914 -1.132 -85.210 1.00 58.31 183 GLY A O 1
ATOM 1423 N N . GLU A 1 184 ? 57.732 -1.361 -82.990 1.00 60.75 184 GLU A N 1
ATOM 1424 C CA . GLU A 1 184 ? 56.432 -0.670 -82.890 1.00 60.75 184 GLU A CA 1
ATOM 1425 C C . GLU A 1 184 ? 56.592 0.847 -83.018 1.00 60.75 184 GLU A C 1
ATOM 1427 O O . GLU A 1 184 ? 55.785 1.496 -83.678 1.00 60.75 184 GLU A O 1
ATOM 1432 N N . VAL A 1 185 ? 57.676 1.412 -82.474 1.00 61.50 185 VAL A N 1
ATOM 1433 C CA . VAL A 1 185 ? 58.012 2.841 -82.621 1.00 61.50 185 VAL A CA 1
ATOM 1434 C C . VAL A 1 185 ? 58.263 3.209 -84.089 1.00 61.50 185 VAL A C 1
ATOM 1436 O O . VAL A 1 185 ? 57.904 4.303 -84.524 1.00 61.50 185 VAL A O 1
ATOM 1439 N N . LEU A 1 186 ? 58.846 2.291 -84.871 1.00 59.66 186 LEU A N 1
ATOM 1440 C CA . LEU A 1 186 ? 59.072 2.487 -86.304 1.00 59.66 186 LEU A CA 1
ATOM 1441 C C . LEU A 1 186 ? 57.761 2.445 -87.110 1.00 59.66 186 LEU A C 1
ATOM 1443 O O . LEU A 1 186 ? 57.567 3.285 -87.982 1.00 59.66 186 LEU A O 1
ATOM 1447 N N . ARG A 1 187 ? 56.842 1.524 -86.778 1.00 63.12 187 ARG A N 1
ATOM 1448 C CA . ARG A 1 187 ? 55.491 1.433 -87.372 1.00 63.12 187 ARG A CA 1
ATOM 1449 C C . ARG A 1 187 ? 54.580 2.604 -86.999 1.00 63.12 187 ARG A C 1
ATOM 1451 O O . ARG A 1 187 ? 53.717 2.979 -87.780 1.00 63.12 187 ARG A O 1
ATOM 1458 N N . GLN A 1 188 ? 54.777 3.192 -85.823 1.00 62.41 188 GLN A N 1
ATOM 1459 C CA . GLN A 1 188 ? 54.001 4.341 -85.361 1.00 62.41 188 GLN A CA 1
ATOM 1460 C C . GLN A 1 188 ? 54.392 5.655 -86.069 1.00 62.41 188 GLN A C 1
ATOM 1462 O O . GLN A 1 188 ? 53.613 6.598 -86.075 1.00 62.41 188 GLN A O 1
ATOM 1467 N N . ARG A 1 189 ? 55.575 5.723 -86.701 1.00 60.56 189 ARG A N 1
ATOM 1468 C CA . ARG A 1 189 ? 56.059 6.888 -87.471 1.00 60.56 189 ARG A CA 1
ATOM 1469 C C . ARG A 1 189 ? 55.692 6.849 -88.959 1.00 60.56 189 ARG A C 1
ATOM 1471 O O . ARG A 1 189 ? 56.348 7.540 -89.733 1.00 60.56 189 ARG A O 1
ATOM 1478 N N . ASP A 1 190 ? 54.701 6.059 -89.371 1.00 58.53 190 ASP A N 1
ATOM 1479 C CA . ASP A 1 190 ? 54.328 5.914 -90.784 1.00 58.53 190 ASP A CA 1
ATOM 1480 C C . ASP A 1 190 ? 53.512 7.140 -91.272 1.00 58.53 190 ASP A C 1
ATOM 1482 O O . ASP A 1 190 ? 52.339 7.284 -90.914 1.00 58.53 190 ASP A O 1
ATOM 1486 N N . PRO A 1 191 ? 54.095 8.067 -92.062 1.00 58.44 191 PRO A N 1
ATOM 1487 C CA . PRO A 1 191 ? 53.520 9.394 -92.301 1.00 58.44 191 PRO A CA 1
ATOM 1488 C C . PRO A 1 191 ? 52.419 9.417 -93.375 1.00 58.44 191 PRO A C 1
ATOM 1490 O O . PRO A 1 191 ? 51.882 10.481 -93.672 1.00 58.44 191 PRO A O 1
ATOM 1493 N N . VAL A 1 192 ? 52.099 8.274 -93.995 1.00 60.12 192 VAL A N 1
ATOM 1494 C CA . VAL A 1 192 ? 51.242 8.219 -95.195 1.00 60.12 192 VAL A CA 1
ATOM 1495 C C . VAL A 1 192 ? 49.811 7.750 -94.900 1.00 60.12 192 VAL A C 1
ATOM 1497 O O . VAL A 1 192 ? 48.901 8.116 -95.638 1.00 60.12 192 VAL A O 1
ATOM 1500 N N . LEU A 1 193 ? 49.575 6.975 -93.831 1.00 62.31 193 LEU A N 1
ATOM 1501 C CA . LEU A 1 193 ? 48.266 6.342 -93.586 1.00 62.31 193 LEU A CA 1
ATOM 1502 C C . LEU A 1 193 ? 47.560 6.778 -92.292 1.00 62.31 193 LEU A C 1
ATOM 1504 O O . LEU A 1 193 ? 46.362 6.548 -92.185 1.00 62.31 193 LEU A O 1
ATOM 1508 N N . GLY A 1 194 ? 48.236 7.404 -91.317 1.00 63.94 194 GLY A N 1
ATOM 1509 C CA . GLY A 1 194 ? 47.609 7.980 -90.105 1.00 63.94 194 GLY A CA 1
ATOM 1510 C C . GLY A 1 194 ? 46.843 7.004 -89.187 1.00 63.94 194 GLY A C 1
ATOM 1511 O O . GLY A 1 194 ? 46.358 7.402 -88.131 1.00 63.94 194 GLY A O 1
ATOM 1512 N N . LEU A 1 195 ? 46.741 5.723 -89.553 1.00 68.62 195 LEU A N 1
ATOM 1513 C CA . LEU A 1 195 ? 45.990 4.696 -88.824 1.00 68.62 195 LEU A CA 1
ATOM 1514 C C . LEU A 1 195 ? 46.550 4.472 -87.410 1.00 68.62 195 LEU A C 1
ATOM 1516 O O . LEU A 1 195 ? 45.783 4.307 -86.465 1.00 68.62 195 LEU A O 1
ATOM 1520 N N . ALA A 1 196 ? 47.875 4.558 -87.250 1.00 66.50 196 ALA A N 1
ATOM 1521 C CA . ALA A 1 196 ? 48.551 4.386 -85.963 1.00 66.50 196 ALA A CA 1
ATOM 1522 C C . ALA A 1 196 ? 48.229 5.500 -84.944 1.00 66.50 196 ALA A C 1
ATOM 1524 O O . ALA A 1 196 ? 48.189 5.237 -83.741 1.00 66.50 196 ALA A O 1
ATOM 1525 N N . ASP A 1 197 ? 47.967 6.729 -85.403 1.00 70.62 197 ASP A N 1
ATOM 1526 C CA . ASP A 1 197 ? 47.580 7.842 -84.525 1.00 70.62 197 ASP A CA 1
ATOM 1527 C C . ASP A 1 197 ? 46.143 7.677 -84.015 1.00 70.62 197 ASP A C 1
ATOM 1529 O O . ASP A 1 197 ? 45.864 7.945 -82.845 1.00 70.62 197 ASP A O 1
ATOM 1533 N N . VAL A 1 198 ? 45.237 7.172 -84.860 1.00 77.06 198 VAL A N 1
ATOM 1534 C CA . VAL A 1 198 ? 43.849 6.863 -84.473 1.00 77.06 198 VAL A CA 1
ATOM 1535 C C . VAL A 1 198 ? 43.805 5.689 -83.493 1.00 77.06 198 VAL A C 1
ATOM 1537 O O . VAL A 1 198 ? 43.098 5.757 -82.490 1.00 77.06 198 VAL A O 1
ATOM 1540 N N . GLU A 1 199 ? 44.593 4.635 -83.725 1.00 73.81 199 GLU A N 1
ATOM 1541 C CA . GLU A 1 199 ? 44.722 3.507 -82.792 1.00 73.81 199 GLU A CA 1
ATOM 1542 C C . GLU A 1 199 ? 45.287 3.942 -81.433 1.00 73.81 199 GLU A C 1
ATOM 1544 O O . GLU A 1 199 ? 44.773 3.528 -80.392 1.00 73.81 199 GLU A O 1
ATOM 1549 N N . LEU A 1 200 ? 46.293 4.825 -81.418 1.00 73.44 200 LEU A N 1
ATOM 1550 C CA . LEU A 1 200 ? 46.821 5.392 -80.177 1.00 73.44 200 LEU A CA 1
ATOM 1551 C C . LEU A 1 200 ? 45.770 6.244 -79.456 1.00 73.44 200 LEU A C 1
ATOM 1553 O O . LEU A 1 200 ? 45.631 6.137 -78.238 1.00 73.44 200 LEU A O 1
ATOM 1557 N N . PHE A 1 201 ? 45.041 7.088 -80.186 1.00 75.94 201 PHE A N 1
ATOM 1558 C CA . PHE A 1 201 ? 43.993 7.924 -79.611 1.00 75.94 201 PHE A CA 1
ATOM 1559 C C . PHE A 1 201 ? 42.876 7.074 -78.993 1.00 75.94 201 PHE A C 1
ATOM 1561 O O . PHE A 1 201 ? 42.503 7.316 -77.847 1.00 75.94 201 PHE A O 1
ATOM 1568 N N . ASN A 1 202 ? 42.429 6.025 -79.691 1.00 80.19 202 ASN A N 1
ATOM 1569 C CA . ASN A 1 202 ? 41.440 5.073 -79.183 1.00 80.19 202 ASN A CA 1
ATOM 1570 C C . ASN A 1 202 ? 41.944 4.339 -77.933 1.00 80.19 202 ASN A C 1
ATOM 1572 O O . ASN A 1 202 ? 41.196 4.181 -76.974 1.00 80.19 202 ASN A O 1
ATOM 1576 N N . LEU A 1 203 ? 43.218 3.938 -77.906 1.00 78.00 203 LEU A N 1
ATOM 1577 C CA . LEU A 1 203 ? 43.826 3.293 -76.741 1.00 78.00 203 LEU A CA 1
ATOM 1578 C C . LEU A 1 203 ? 43.897 4.241 -75.532 1.00 78.00 203 LEU A C 1
ATOM 1580 O O . LEU A 1 203 ? 43.602 3.843 -74.407 1.00 78.00 203 LEU A O 1
ATOM 1584 N N . VAL A 1 204 ? 44.284 5.502 -75.749 1.00 79.12 204 VAL A N 1
ATOM 1585 C CA . VAL A 1 204 ? 44.327 6.521 -74.690 1.00 79.12 204 VAL A CA 1
ATOM 1586 C C . VAL A 1 204 ? 42.924 6.827 -74.176 1.00 79.12 204 VAL A C 1
ATOM 1588 O O . VAL A 1 204 ? 42.751 6.962 -72.967 1.00 79.12 204 VAL A O 1
ATOM 1591 N N . GLN A 1 205 ? 41.930 6.924 -75.061 1.00 78.75 205 GLN A N 1
ATOM 1592 C CA . GLN A 1 205 ? 40.535 7.103 -74.665 1.00 78.75 205 GLN A CA 1
ATOM 1593 C C . GLN A 1 205 ? 40.027 5.912 -73.853 1.00 78.75 205 GLN A C 1
ATOM 1595 O O . GLN A 1 205 ? 39.577 6.123 -72.736 1.00 78.75 205 GLN A O 1
ATOM 1600 N N . ASP A 1 206 ? 40.218 4.677 -74.320 1.00 81.81 206 ASP A N 1
ATOM 1601 C CA . ASP A 1 206 ? 39.801 3.467 -73.598 1.00 81.81 206 ASP A CA 1
ATOM 1602 C C . ASP A 1 206 ? 40.463 3.369 -72.208 1.00 81.81 206 ASP A C 1
ATOM 1604 O O . ASP A 1 206 ? 39.809 3.060 -71.214 1.00 81.81 206 ASP A O 1
ATOM 1608 N N . HIS A 1 207 ? 41.747 3.721 -72.075 1.00 77.25 207 HIS A N 1
ATOM 1609 C CA . HIS A 1 207 ? 42.402 3.773 -70.763 1.00 77.25 207 HIS A CA 1
ATOM 1610 C C . HIS A 1 207 ? 41.891 4.901 -69.859 1.00 77.25 207 HIS A C 1
ATOM 1612 O O . HIS A 1 207 ? 41.797 4.698 -68.644 1.00 77.25 207 HIS A O 1
ATOM 1618 N N . ARG A 1 208 ? 41.570 6.078 -70.412 1.00 80.31 208 ARG A N 1
ATOM 1619 C CA . ARG A 1 208 ? 40.935 7.164 -69.648 1.00 80.31 208 ARG A CA 1
ATOM 1620 C C . ARG A 1 208 ? 39.547 6.744 -69.185 1.00 80.31 208 ARG A C 1
ATOM 1622 O O . ARG A 1 208 ? 39.290 6.828 -67.992 1.00 80.31 208 ARG A O 1
ATOM 1629 N N . ASP A 1 209 ? 38.742 6.165 -70.068 1.00 82.00 209 ASP A N 1
ATOM 1630 C CA . ASP A 1 209 ? 37.398 5.677 -69.762 1.00 82.00 209 ASP A CA 1
ATOM 1631 C C . ASP A 1 209 ? 37.429 4.591 -68.675 1.00 82.00 209 ASP A C 1
ATOM 1633 O O . ASP A 1 209 ? 36.656 4.643 -67.720 1.00 82.00 209 ASP A O 1
ATOM 1637 N N . ARG A 1 210 ? 38.380 3.648 -68.739 1.00 79.62 210 ARG A N 1
ATOM 1638 C CA . ARG A 1 210 ? 38.584 2.625 -67.693 1.00 79.62 210 ARG A CA 1
ATOM 1639 C C . ARG A 1 210 ? 39.035 3.220 -66.359 1.00 79.62 210 ARG A C 1
ATOM 1641 O O . ARG A 1 210 ? 38.577 2.784 -65.305 1.00 79.62 210 ARG A O 1
ATOM 1648 N N . THR A 1 211 ? 39.927 4.207 -66.389 1.00 77.81 211 THR A N 1
ATOM 1649 C CA . THR A 1 211 ? 40.416 4.880 -65.174 1.00 77.81 211 THR A CA 1
ATOM 1650 C C . THR A 1 211 ? 39.311 5.712 -64.524 1.00 77.81 211 THR A C 1
ATOM 1652 O O . THR A 1 211 ? 39.148 5.679 -63.304 1.00 77.81 211 THR A O 1
ATOM 1655 N N . ASP A 1 212 ? 38.516 6.411 -65.333 1.00 77.50 212 ASP A N 1
ATOM 1656 C CA . ASP A 1 212 ? 37.384 7.214 -64.881 1.00 77.50 212 ASP A CA 1
ATOM 1657 C C . ASP A 1 212 ? 36.230 6.335 -64.369 1.00 77.50 212 ASP A C 1
ATOM 1659 O O . ASP A 1 212 ? 35.618 6.672 -63.354 1.00 77.50 212 ASP A O 1
ATOM 1663 N N . ALA A 1 213 ? 35.985 5.168 -64.976 1.00 78.56 213 ALA A N 1
ATOM 1664 C CA . ALA A 1 213 ? 35.007 4.187 -64.494 1.00 78.56 213 ALA A CA 1
ATOM 1665 C C . ALA A 1 213 ? 35.375 3.598 -63.116 1.00 78.56 213 ALA A C 1
ATOM 1667 O O . ALA A 1 213 ? 34.510 3.399 -62.255 1.00 78.56 213 ALA A O 1
ATOM 1668 N N . GLU A 1 214 ? 36.664 3.347 -62.876 1.00 79.81 214 GLU A N 1
ATOM 1669 C CA . GLU A 1 214 ? 37.161 2.803 -61.607 1.00 79.81 214 GLU A CA 1
ATOM 1670 C C . GLU A 1 214 ? 37.445 3.881 -60.553 1.00 79.81 214 GLU A C 1
ATOM 1672 O O . GLU A 1 214 ? 37.697 3.564 -59.388 1.00 79.81 214 GLU A O 1
ATOM 1677 N N . ARG A 1 215 ? 37.324 5.169 -60.895 1.00 77.81 215 ARG A N 1
ATOM 1678 C CA . ARG A 1 215 ? 37.427 6.254 -59.918 1.00 77.81 215 ARG A CA 1
ATOM 1679 C C . ARG A 1 215 ? 36.339 6.097 -58.854 1.00 77.81 215 ARG A C 1
ATOM 1681 O O . ARG A 1 215 ? 35.153 5.901 -59.141 1.00 77.81 215 ARG A O 1
ATOM 1688 N N . PHE A 1 216 ? 36.732 6.147 -57.586 1.00 76.06 216 PHE A N 1
ATOM 1689 C CA . PHE A 1 216 ? 35.775 6.168 -56.485 1.00 76.06 216 PHE A CA 1
ATOM 1690 C C . PHE A 1 216 ? 35.242 7.594 -56.305 1.00 76.06 216 PHE A C 1
ATOM 1692 O O . PHE A 1 216 ? 36.016 8.534 -56.124 1.00 76.06 216 PHE A O 1
ATOM 1699 N N . VAL A 1 217 ? 33.920 7.752 -56.354 1.00 74.88 217 VAL A N 1
ATOM 1700 C CA . VAL A 1 217 ? 33.229 8.998 -56.009 1.00 74.88 217 VAL A CA 1
ATOM 1701 C C . VAL A 1 217 ? 32.431 8.704 -54.742 1.00 74.88 217 VAL A C 1
ATOM 1703 O O . VAL A 1 217 ? 31.533 7.861 -54.802 1.00 74.88 217 VAL A O 1
ATOM 1706 N N . PRO A 1 218 ? 32.755 9.322 -53.592 1.00 65.56 218 PRO A N 1
ATOM 1707 C CA . PRO A 1 218 ? 31.972 9.115 -52.384 1.00 65.56 218 PRO A CA 1
ATOM 1708 C C . PRO A 1 218 ? 30.544 9.604 -52.633 1.00 65.56 218 PRO A C 1
ATOM 1710 O O . PRO A 1 218 ? 30.335 10.717 -53.122 1.00 65.56 218 PRO A O 1
ATOM 1713 N N . SER A 1 219 ? 29.554 8.777 -52.303 1.00 59.44 219 SER A N 1
ATOM 1714 C CA . SER A 1 219 ? 28.163 9.217 -52.278 1.00 59.44 219 SER A CA 1
ATOM 1715 C C . SER A 1 219 ? 28.036 10.326 -51.236 1.00 59.44 219 SER A C 1
ATOM 1717 O O . SER A 1 219 ? 28.279 10.091 -50.052 1.00 59.44 219 SER A O 1
ATOM 1719 N N . SER A 1 220 ? 27.698 11.539 -51.678 1.00 44.22 220 SER A N 1
ATOM 1720 C CA . SER A 1 220 ? 27.489 12.680 -50.786 1.00 44.22 220 SER A CA 1
ATOM 1721 C C . SER A 1 220 ? 26.440 12.317 -49.726 1.00 44.22 220 SER A C 1
ATOM 1723 O O . SER A 1 220 ? 25.394 11.775 -50.095 1.00 44.22 220 SER A O 1
ATOM 1725 N N . PRO A 1 221 ? 26.673 12.597 -48.431 1.00 49.12 221 PRO A N 1
ATOM 1726 C CA . PRO A 1 221 ? 25.681 12.319 -47.406 1.00 49.12 221 PRO A CA 1
ATOM 1727 C C . PRO A 1 221 ? 24.434 13.157 -47.697 1.00 49.12 221 PRO A C 1
ATOM 1729 O O . PRO A 1 221 ? 24.501 14.384 -47.799 1.00 49.12 221 PRO A O 1
ATOM 1732 N N . SER A 1 222 ? 23.298 12.485 -47.880 1.00 41.12 222 SER A N 1
ATOM 1733 C CA . SER A 1 222 ? 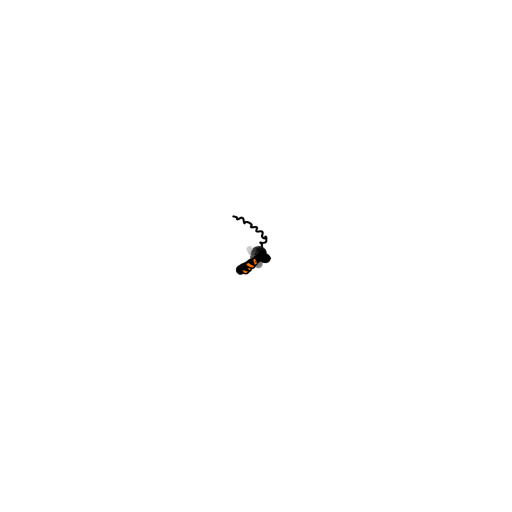21.991 13.127 -47.974 1.00 41.12 222 SER A CA 1
ATOM 1734 C C . SER A 1 222 ? 21.776 13.959 -46.706 1.00 41.12 222 SER A C 1
ATOM 1736 O O . SER A 1 222 ? 21.812 13.454 -45.585 1.00 41.12 222 SER A O 1
ATOM 1738 N N . ALA A 1 223 ? 21.603 15.265 -46.909 1.00 45.75 223 ALA A N 1
ATOM 1739 C CA . ALA A 1 223 ? 21.221 16.219 -45.885 1.00 45.75 223 ALA A CA 1
ATOM 1740 C C . ALA A 1 223 ? 19.890 15.778 -45.260 1.00 45.75 223 ALA A C 1
ATOM 1742 O O . ALA A 1 223 ? 18.843 15.818 -45.904 1.00 45.75 223 ALA A O 1
ATOM 1743 N N . GLY A 1 224 ? 19.953 15.327 -44.012 1.00 42.06 224 GLY A N 1
ATOM 1744 C CA . GLY A 1 224 ? 18.810 14.777 -43.296 1.00 42.06 224 GLY A CA 1
ATOM 1745 C C . GLY A 1 224 ? 19.083 14.603 -41.807 1.00 42.06 224 GLY A C 1
ATOM 1746 O O . GLY A 1 224 ? 18.776 13.558 -41.251 1.00 42.06 224 GLY A O 1
ATOM 1747 N N . ALA A 1 225 ? 19.681 15.606 -41.160 1.00 36.53 225 ALA A N 1
ATOM 1748 C CA . ALA A 1 225 ? 19.712 15.702 -39.702 1.00 36.53 225 ALA A CA 1
ATOM 1749 C C . ALA A 1 225 ? 19.650 17.182 -39.279 1.00 36.53 225 ALA A C 1
ATOM 1751 O O . ALA A 1 225 ? 20.613 17.917 -39.511 1.00 36.53 225 ALA A O 1
ATOM 1752 N N . PRO A 1 226 ? 18.546 17.665 -38.676 1.00 44.59 226 PRO A N 1
ATOM 1753 C CA . PRO A 1 226 ? 18.558 18.939 -37.976 1.00 44.59 226 PRO A CA 1
ATOM 1754 C C . PRO A 1 226 ? 19.309 18.756 -36.654 1.00 44.59 226 PRO A C 1
ATOM 1756 O O . PRO A 1 226 ? 18.759 18.314 -35.648 1.00 44.59 226 PRO A O 1
ATOM 1759 N N . THR A 1 227 ? 20.590 19.103 -36.656 1.00 41.12 227 THR A N 1
ATOM 1760 C CA . THR A 1 227 ? 21.386 19.247 -35.437 1.00 41.12 227 THR A CA 1
ATOM 1761 C C . THR A 1 227 ? 20.996 20.559 -34.752 1.00 41.12 227 THR A C 1
ATOM 1763 O O . THR A 1 227 ? 21.672 21.574 -34.893 1.00 41.12 227 THR A O 1
ATOM 1766 N N . SER A 1 228 ? 19.883 20.570 -34.014 1.00 44.75 228 SER A N 1
ATOM 1767 C CA . SER A 1 228 ? 19.621 21.612 -33.018 1.00 44.75 228 SER A CA 1
ATOM 1768 C C . SER A 1 228 ? 20.370 21.254 -31.735 1.00 44.75 228 SER A C 1
ATOM 1770 O O . SER A 1 228 ? 19.837 20.593 -30.845 1.00 44.75 228 SER A O 1
ATOM 1772 N N . VAL A 1 229 ? 21.631 21.678 -31.655 1.00 49.34 229 VAL A N 1
ATOM 1773 C CA . VAL A 1 229 ? 22.371 21.754 -30.391 1.00 49.34 229 VAL A CA 1
ATOM 1774 C C . VAL A 1 229 ? 21.700 22.839 -29.549 1.00 49.34 229 VAL A C 1
ATOM 1776 O O . VAL A 1 229 ? 21.911 24.031 -29.761 1.00 49.34 229 VAL A O 1
ATOM 1779 N N . GLN A 1 230 ? 20.841 22.426 -28.617 1.00 44.06 230 GLN A N 1
ATOM 1780 C CA . GLN A 1 230 ? 20.415 23.282 -27.516 1.00 44.06 230 GLN A CA 1
ATOM 1781 C C . GLN A 1 230 ? 21.600 23.427 -26.561 1.00 44.06 230 GLN A C 1
ATOM 1783 O O . GLN A 1 230 ? 22.002 22.480 -25.886 1.00 44.06 230 GLN A O 1
ATOM 1788 N N . ALA A 1 231 ? 22.170 24.629 -26.542 1.00 45.06 231 ALA A N 1
ATOM 1789 C CA . ALA A 1 231 ? 23.079 25.072 -25.505 1.00 45.06 231 ALA A CA 1
ATOM 1790 C C . ALA A 1 231 ? 22.360 24.985 -24.152 1.00 45.06 231 ALA A C 1
ATOM 1792 O O . ALA A 1 231 ? 21.359 25.665 -23.932 1.00 45.06 231 ALA A O 1
ATOM 1793 N N . VAL A 1 232 ? 22.868 24.138 -23.259 1.00 47.09 232 VAL A N 1
ATOM 1794 C CA . VAL A 1 232 ? 22.474 24.107 -21.849 1.00 47.09 232 VAL A CA 1
ATOM 1795 C C . VAL A 1 232 ? 23.033 25.377 -21.196 1.00 47.09 232 VAL A C 1
ATOM 1797 O O . VAL A 1 232 ? 24.257 25.516 -21.130 1.00 47.09 232 VAL A O 1
ATOM 1800 N N . PRO A 1 233 ? 22.201 26.323 -20.718 1.00 52.56 233 PRO A N 1
ATOM 1801 C CA . PRO A 1 233 ? 22.699 27.415 -19.907 1.00 52.56 233 PRO A CA 1
ATOM 1802 C C . PRO A 1 233 ? 22.980 26.849 -18.515 1.00 52.56 233 PRO A C 1
ATOM 1804 O O . PRO A 1 233 ? 22.067 26.477 -17.778 1.00 52.56 233 PRO A O 1
ATOM 1807 N N . GLY A 1 234 ? 24.265 26.749 -18.182 1.00 54.34 234 GLY A N 1
ATOM 1808 C CA . GLY A 1 234 ? 24.705 26.424 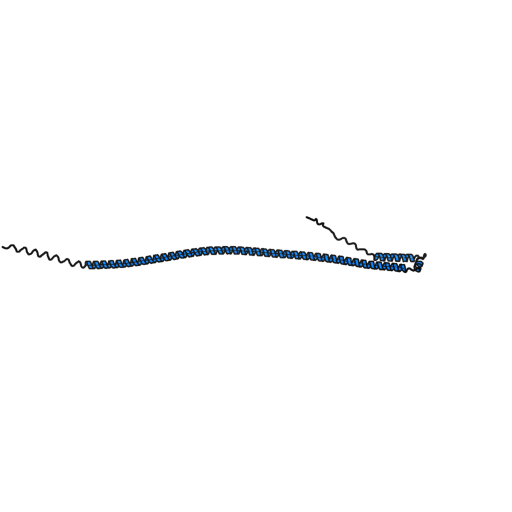-16.835 1.00 54.34 234 GLY A CA 1
ATOM 1809 C C . GLY A 1 234 ? 24.115 27.400 -15.820 1.00 54.34 234 GLY A C 1
ATOM 1810 O O . GLY A 1 234 ? 24.067 28.608 -16.056 1.00 54.34 234 GLY A O 1
ATOM 1811 N N . ARG A 1 235 ? 23.660 26.851 -14.697 1.00 39.94 235 ARG A N 1
ATOM 1812 C CA . ARG A 1 235 ? 23.351 27.566 -13.457 1.00 39.94 235 ARG A CA 1
ATOM 1813 C C . ARG A 1 235 ? 23.230 26.556 -12.312 1.00 39.94 235 ARG A C 1
ATOM 1815 O O . ARG A 1 235 ? 22.806 25.430 -12.584 1.00 39.94 235 ARG A O 1
ATOM 1822 N N . PRO A 1 236 ? 23.384 26.976 -11.048 1.00 52.25 236 PRO A N 1
ATOM 1823 C CA . PRO A 1 236 ? 24.112 28.129 -10.507 1.00 52.25 236 PRO A CA 1
ATOM 1824 C C . PRO A 1 236 ? 25.483 27.754 -9.917 1.00 52.25 236 PRO A C 1
ATOM 1826 O O . PRO A 1 236 ? 25.672 26.581 -9.527 1.00 52.25 236 PRO A O 1
#

Radius of gyration: 84.59 Å; chains: 1; bounding box: 155×47×256 Å

Secondary structure (DSSP, 8-state):
---SSSSSSSSSSSSTTSSS-SSSHHHHHHHHHHHHHHHHHHHHHHHHHHHHHHHHHHHHHHHHHHHHHHHHHHHHHHHHHHHHHHHHHHHHHHHHHHHHHHHHHHHHHHHHHHHHHHHHHHHHHHHHHHHHHHHHHHHHHHHHHHHHHHHHHHHHHHHHHHHHHHHHHHHHHHHHHHH--HHHHHHHT-TTT-HHHHHHHHHHHHHHHHHHHH-----PPP--------------

Sequence (236 aa):
MKSVRTWALTLMAVVVFLTSGYASAQSEDKNAQKAARRAQLQMQSLRQQVQEAQAAKAKVEADKAELDAQLAAQTQQAGRLDDALRKASGNLRASEVARNQMASSIAALERQLAEQKQRSDDALAQKARELEQYTRLRNEQQLQLQRQHDDQVAQVAACTAKNGRLIQLSAELLDRYRNKGLGEVLRQRDPVLGLADVELFNLVQDHRDRTDAERFVPSSPSAGAPTSVQAVPGRP

Foldseek 3Di:
DDDDPPPPPPVPPPPPPPPPPDPPPVPVVVVVVVVVVVVVVVVVVVVVVVVVVVVVVVVVVVVVVVVVVVVVVVVVVVVVVVVVVVVVVVVVVVVVVVVVVVVVVVVVVVVVVVVVVVVVVVVVVVVVVVVVVVVVVVVVVVVVVVVVVVVVVVLVVLLVVLVVVLVVLVVVVVVVVVPPDPVNVVVCPPPPPCVSVVVVVVVVVVSVVSNVVSDDDDDPPPPDDDPPPDDDPDDD